Protein AF-A0A2V9ZH95-F1 (afdb_monomer_lite)

pLDDT: mean 72.33, std 20.74, range [28.0, 97.62]

Foldseek 3Di:
DDDDDDDDDDDDPPPPPPPPPPPPPPPPPPPPDPDPPPPPPDWDWDADPVQKIKTWFFFQDFDPDAPQQGFTWTWGDDPPATETETLGRHNPDDGQQAPQSCQSVVDDGGFIKMWMAGWDDDPRYIYGYQRPDNQTHIGGPPDDRDDDPVCVVPDPVNLVVLQVVLLVVVVVLVVVPQWDKDDDPQLQKIWIAGVQKDDFDDDVPAFTWIWHDDPVDDPVPIKIKGKDWQFQVNVVVDDDDPCSVVVPDPQWDWDDQPPWIKIWGLPPPPQAWIKIWTARPVGTTIMIIIGRSGSNRVSRPPVRSVRMDGRPCNPPPPPPPPDDDD

Secondary structure (DSSP, 8-state):
--------------------------S-TT----------PPPEEEE-TTSEEEEEEEEEEE--SPPTTS-EEEEEEETTEEEEEEEE--TTT-----GGGGGGGT--TT-EEEEEEEEEEETTEEEEE-SS-TT-EEEETTSPPPP-HHHHHH-HHHHHHHHHHHHHHHHHHHHTT-EEEEEETTTTEEEEEETTBPPPEEETTEEEEEEE--TTS-GGG-EEEEEEEE-HHHHHHS---HHHH-TTSTTEEEEEETTEEEEEE-TTSSSS-EEEEEE-TTSSEEEEEEES-SHHHHHHHHHHHHH-EE-S--------------

Radius of gyration: 30.15 Å; chains: 1; bounding box: 97×87×88 Å

Structure (mmCIF, N/CA/C/O backbone):
data_AF-A0A2V9ZH95-F1
#
_entry.id   AF-A0A2V9ZH95-F1
#
loop_
_atom_site.group_PDB
_atom_site.id
_atom_site.type_symbol
_atom_site.label_atom_id
_atom_site.label_alt_id
_atom_site.label_comp_id
_atom_site.label_asym_id
_atom_site.label_entity_id
_atom_site.label_seq_id
_atom_site.pdbx_PDB_ins_code
_atom_site.Cartn_x
_atom_site.Cartn_y
_atom_site.Cartn_z
_atom_site.occupancy
_atom_site.B_iso_or_equiv
_atom_site.auth_seq_id
_atom_site.auth_comp_id
_atom_site.auth_asym_id
_atom_site.auth_atom_id
_atom_site.pdbx_PDB_model_num
ATOM 1 N N . MET A 1 1 ? 55.505 67.481 26.804 1.00 39.28 1 MET A N 1
ATOM 2 C CA . MET A 1 1 ? 54.104 67.643 26.358 1.00 39.28 1 MET A CA 1
ATOM 3 C C . MET A 1 1 ? 53.502 66.262 26.157 1.00 39.28 1 MET A C 1
ATOM 5 O O . MET A 1 1 ? 53.834 65.595 25.190 1.00 39.28 1 MET A O 1
ATOM 9 N N . ARG A 1 2 ? 52.707 65.794 27.123 1.00 34.50 2 ARG A N 1
ATOM 10 C CA . ARG A 1 2 ? 51.923 64.554 27.044 1.00 34.50 2 ARG A CA 1
ATOM 11 C C . ARG A 1 2 ? 50.494 64.954 26.687 1.00 34.50 2 ARG A C 1
ATOM 13 O O . ARG A 1 2 ? 49.946 65.818 27.365 1.00 34.50 2 ARG A O 1
ATOM 20 N N . ARG A 1 3 ? 49.901 64.353 25.656 1.00 31.58 3 ARG A N 1
ATOM 21 C CA . ARG A 1 3 ? 48.453 64.415 25.433 1.00 31.58 3 ARG A CA 1
ATOM 22 C C . ARG A 1 3 ? 47.883 63.017 25.605 1.00 31.58 3 ARG A C 1
ATOM 24 O O . ARG A 1 3 ? 48.285 62.082 24.922 1.00 31.58 3 ARG A O 1
ATOM 31 N N . ILE A 1 4 ? 47.016 62.929 26.603 1.00 33.84 4 ILE A N 1
ATOM 32 C CA . ILE A 1 4 ? 46.153 61.808 26.946 1.00 33.84 4 ILE A CA 1
ATOM 33 C C . ILE A 1 4 ? 44.833 61.990 26.180 1.00 33.84 4 ILE A C 1
ATOM 35 O O . ILE A 1 4 ? 44.427 63.113 25.886 1.00 33.84 4 ILE A O 1
ATOM 39 N N . PHE A 1 5 ? 44.241 60.844 25.857 1.00 32.41 5 PHE A N 1
ATOM 40 C CA . PHE A 1 5 ? 42.946 60.556 25.245 1.00 32.41 5 PHE A CA 1
ATOM 41 C C . PHE A 1 5 ? 41.777 61.489 25.595 1.00 32.41 5 PHE A C 1
ATOM 43 O O . PHE A 1 5 ? 41.566 61.806 26.763 1.00 32.41 5 PHE A O 1
ATOM 50 N N . VAL A 1 6 ? 40.914 61.741 24.601 1.00 32.12 6 VAL A N 1
ATOM 51 C CA . VAL A 1 6 ? 39.458 61.792 24.813 1.00 32.12 6 VAL A CA 1
ATOM 52 C C . VAL A 1 6 ? 38.771 60.942 23.739 1.00 32.12 6 VAL A C 1
ATOM 54 O O . VAL A 1 6 ? 39.023 61.093 22.546 1.00 32.12 6 VAL A O 1
ATOM 57 N N . SER A 1 7 ? 37.962 60.014 24.245 1.00 31.34 7 SER A N 1
ATOM 58 C CA . SER A 1 7 ? 37.087 59.051 23.577 1.00 31.34 7 SER A CA 1
ATOM 59 C C . SER A 1 7 ? 35.980 59.732 22.767 1.00 31.34 7 SER A C 1
ATOM 61 O O . SER A 1 7 ? 35.406 60.714 23.236 1.00 31.34 7 SER A O 1
ATOM 63 N N . LEU A 1 8 ? 35.634 59.180 21.600 1.00 31.67 8 LEU A N 1
ATOM 64 C CA . LEU A 1 8 ? 34.331 59.411 20.977 1.00 31.67 8 LEU A CA 1
ATOM 65 C C . LEU A 1 8 ? 33.730 58.065 20.564 1.00 31.67 8 LEU A C 1
ATOM 67 O O . LEU A 1 8 ? 34.144 57.444 19.585 1.00 31.67 8 LEU A O 1
ATOM 71 N N . ASP A 1 9 ? 32.773 57.638 21.379 1.00 34.44 9 ASP A N 1
ATOM 72 C CA . ASP A 1 9 ? 31.852 56.537 21.158 1.00 34.44 9 ASP A CA 1
ATOM 73 C C . ASP A 1 9 ? 31.093 56.700 19.838 1.00 34.44 9 ASP A C 1
ATOM 75 O O . ASP A 1 9 ? 30.362 57.672 19.644 1.00 34.44 9 ASP A O 1
ATOM 79 N N . VAL A 1 10 ? 31.189 55.702 18.959 1.00 32.84 10 VAL A N 1
ATOM 80 C CA . VAL A 1 10 ? 30.132 55.413 17.986 1.00 32.84 10 VAL A CA 1
ATOM 81 C C . VAL A 1 10 ? 29.796 53.934 18.091 1.00 32.84 10 VAL A C 1
ATOM 83 O O . VAL A 1 10 ? 30.515 53.051 17.629 1.00 32.84 10 VAL A O 1
ATOM 86 N N . PHE A 1 11 ? 28.671 53.706 18.759 1.00 31.06 11 PHE A N 1
ATOM 87 C CA . PHE A 1 11 ? 27.929 52.462 18.827 1.00 31.06 11 PHE A CA 1
ATOM 88 C C . PHE A 1 11 ? 27.581 51.961 17.419 1.00 31.06 11 PHE A C 1
ATOM 90 O O . PHE A 1 11 ? 26.778 52.576 16.721 1.00 31.06 11 PHE A O 1
ATOM 97 N N . VAL A 1 12 ? 28.093 50.789 17.042 1.00 32.59 12 VAL A N 1
ATOM 98 C CA . VAL A 1 12 ? 27.413 49.916 16.077 1.00 32.59 12 VAL A CA 1
ATOM 99 C C . VAL A 1 12 ? 27.153 48.595 16.783 1.00 32.59 12 VAL A C 1
ATOM 101 O O . VAL A 1 12 ? 28.003 47.713 16.877 1.00 32.59 12 VAL A O 1
ATOM 104 N N . LEU A 1 13 ? 25.950 48.509 17.341 1.00 29.08 13 LEU A N 1
ATOM 105 C CA . LEU A 1 13 ? 25.386 47.310 17.934 1.00 29.08 13 LEU A CA 1
ATOM 106 C C . LEU A 1 13 ? 25.011 46.366 16.780 1.00 29.08 13 LEU A C 1
ATOM 108 O O . LEU A 1 13 ? 23.908 46.431 16.243 1.00 29.08 13 LEU A O 1
ATOM 112 N N . ILE A 1 14 ? 25.937 45.503 16.358 1.00 35.34 14 ILE A N 1
ATOM 113 C CA . ILE A 1 14 ? 25.573 44.334 15.551 1.00 35.34 14 ILE A CA 1
ATOM 114 C C . ILE A 1 14 ? 24.959 43.339 16.531 1.00 35.34 14 ILE A C 1
ATOM 116 O O . ILE A 1 14 ? 25.660 42.590 17.209 1.00 35.34 14 ILE A O 1
ATOM 120 N N . ALA A 1 15 ? 23.634 43.385 16.655 1.00 31.98 15 ALA A N 1
ATOM 121 C CA . ALA A 1 15 ? 22.884 42.345 17.331 1.00 31.98 15 ALA A CA 1
ATOM 122 C C . ALA A 1 15 ? 23.102 41.036 16.562 1.00 31.98 15 ALA A C 1
ATOM 124 O O . ALA A 1 15 ? 22.509 40.802 15.509 1.00 31.98 15 ALA A O 1
ATOM 125 N N . ALA A 1 16 ? 23.984 40.193 17.095 1.00 32.03 16 ALA A N 1
ATOM 126 C CA . ALA A 1 16 ? 24.072 38.789 16.751 1.00 32.03 16 ALA A CA 1
ATOM 127 C C . ALA A 1 16 ? 22.772 38.113 17.204 1.00 32.03 16 ALA A C 1
ATOM 129 O O . ALA A 1 16 ? 22.684 37.539 18.288 1.00 32.03 16 ALA A O 1
ATOM 130 N N . VAL A 1 17 ? 21.732 38.210 16.378 1.00 34.28 17 VAL A N 1
ATOM 131 C CA . VAL A 1 17 ? 20.616 37.276 16.450 1.00 34.28 17 VAL A CA 1
ATOM 132 C C . VAL A 1 17 ? 21.177 35.960 15.943 1.00 34.28 17 VAL A C 1
ATOM 134 O O . VAL A 1 17 ? 21.340 35.753 14.741 1.00 34.28 17 VAL A O 1
ATOM 137 N N . GLY A 1 18 ? 21.540 35.096 16.890 1.00 28.92 18 GLY A N 1
ATOM 138 C CA . GLY A 1 18 ? 21.774 33.685 16.648 1.00 28.92 18 GLY A CA 1
ATOM 139 C C . GLY A 1 18 ? 20.501 33.075 16.079 1.00 28.92 18 GLY A C 1
ATOM 140 O O . GLY A 1 18 ? 19.667 32.546 16.807 1.00 28.92 18 GLY A O 1
ATOM 141 N N . LEU A 1 19 ? 20.351 33.173 14.761 1.00 32.06 19 LEU A N 1
ATOM 142 C CA . LEU A 1 19 ? 19.509 32.296 13.976 1.00 32.06 19 LEU A CA 1
ATOM 143 C C . LEU A 1 19 ? 20.111 30.905 14.140 1.00 32.06 19 LEU A C 1
ATOM 145 O O . LEU A 1 19 ? 21.038 30.512 13.434 1.00 32.06 19 LEU A O 1
ATOM 149 N N . ALA A 1 20 ? 19.582 30.164 15.111 1.00 33.38 20 ALA A N 1
ATOM 150 C CA . ALA A 1 20 ? 19.602 28.718 15.077 1.00 33.38 20 ALA A CA 1
ATOM 151 C C . ALA A 1 20 ? 18.805 28.301 13.835 1.00 33.38 20 ALA A C 1
ATOM 153 O O . ALA A 1 20 ? 17.625 27.965 13.902 1.00 33.38 20 ALA A O 1
ATOM 154 N N . ILE A 1 21 ? 19.457 28.373 12.674 1.00 33.56 21 ILE A N 1
ATOM 155 C CA . ILE A 1 21 ? 19.059 27.614 11.506 1.00 33.56 21 ILE A CA 1
ATOM 156 C C . ILE A 1 21 ? 19.249 26.174 11.964 1.00 33.56 21 ILE A C 1
ATOM 158 O O . ILE A 1 21 ? 20.358 25.639 11.949 1.00 33.56 21 ILE A O 1
ATOM 162 N N . CYS A 1 22 ? 18.171 25.559 12.449 1.00 28.00 22 CYS A N 1
ATOM 163 C CA . CYS A 1 22 ? 18.047 24.120 12.360 1.00 28.00 22 CYS A CA 1
ATOM 164 C C . CYS A 1 22 ? 18.183 23.825 10.872 1.00 28.00 22 CYS A C 1
ATOM 166 O O . CYS A 1 22 ? 17.229 23.959 10.109 1.00 28.00 22 CYS A O 1
ATOM 168 N N . ALA A 1 23 ? 19.408 23.524 10.448 1.00 30.02 23 ALA A N 1
ATOM 169 C CA . ALA A 1 23 ? 19.663 22.876 9.189 1.00 30.02 23 ALA A CA 1
ATOM 170 C C . ALA A 1 23 ? 18.929 21.541 9.290 1.00 30.02 23 ALA A C 1
ATOM 172 O O . ALA A 1 23 ? 19.448 20.561 9.825 1.00 30.02 23 ALA A O 1
ATOM 173 N N . VAL A 1 24 ? 17.674 21.535 8.843 1.00 33.66 24 VAL A N 1
ATOM 174 C CA . VAL A 1 24 ? 16.996 20.318 8.436 1.00 33.66 24 VAL A CA 1
ATOM 175 C C . VAL A 1 24 ? 17.845 19.822 7.281 1.00 33.66 24 VAL A C 1
ATOM 177 O O . VAL A 1 24 ? 17.734 20.302 6.155 1.00 33.66 24 VAL A O 1
ATOM 180 N N . ARG A 1 25 ? 18.796 18.940 7.599 1.00 31.06 25 ARG A N 1
ATOM 181 C CA . ARG A 1 25 ? 19.478 18.155 6.583 1.00 31.06 25 ARG A CA 1
ATOM 182 C C . ARG A 1 25 ? 18.363 17.504 5.763 1.00 31.06 25 ARG A C 1
ATOM 184 O O . ARG A 1 25 ? 17.501 16.863 6.376 1.00 31.06 25 ARG A O 1
ATOM 191 N N . PRO A 1 26 ? 18.321 17.680 4.432 1.00 34.16 26 PRO A N 1
ATOM 192 C CA . PRO A 1 26 ? 17.461 16.839 3.624 1.00 34.16 26 PRO A CA 1
ATOM 193 C C . PRO A 1 26 ? 17.812 15.388 3.961 1.00 34.16 26 PRO A C 1
ATOM 195 O O . PRO A 1 26 ? 18.968 15.059 4.236 1.00 34.16 26 PRO A O 1
ATOM 198 N N . ALA A 1 27 ? 16.789 14.546 4.049 1.00 35.03 27 ALA A N 1
ATOM 199 C CA . ALA A 1 27 ? 16.927 13.127 4.324 1.00 35.03 27 ALA A CA 1
ATOM 200 C C . ALA A 1 27 ? 17.638 12.433 3.147 1.00 35.03 27 ALA A C 1
ATOM 202 O O . ALA A 1 27 ? 17.004 11.749 2.355 1.00 35.03 27 ALA A O 1
ATOM 203 N N . GLU A 1 28 ? 18.947 12.634 3.008 1.00 37.12 28 GLU A N 1
ATOM 204 C CA . GLU A 1 28 ? 19.763 12.012 1.958 1.00 37.12 28 GLU A CA 1
ATOM 205 C C . GLU A 1 28 ? 20.458 10.721 2.421 1.00 37.12 28 GLU A C 1
ATOM 207 O O . GLU A 1 28 ? 20.976 9.984 1.594 1.00 37.12 28 GLU A O 1
ATOM 212 N N . ASP A 1 29 ? 20.358 10.335 3.698 1.00 31.88 29 ASP A N 1
ATOM 213 C CA . ASP A 1 29 ? 21.101 9.180 4.241 1.00 31.88 29 ASP A CA 1
ATOM 214 C C . ASP A 1 29 ? 20.245 7.950 4.617 1.00 31.88 29 ASP A C 1
ATOM 216 O O . ASP A 1 29 ? 20.639 7.138 5.453 1.00 31.88 29 ASP A O 1
ATOM 220 N N . LEU A 1 30 ? 19.082 7.738 3.984 1.00 34.00 30 LEU A N 1
ATOM 221 C CA . LEU A 1 30 ? 18.369 6.444 4.079 1.00 34.00 30 LEU A CA 1
ATOM 222 C C . LEU A 1 30 ? 18.735 5.444 2.966 1.00 34.00 30 LEU A C 1
ATOM 224 O O . LEU A 1 30 ? 18.257 4.310 2.984 1.00 34.00 30 LEU A O 1
ATOM 228 N N . PHE A 1 31 ? 19.638 5.815 2.053 1.00 39.19 31 PHE A N 1
ATOM 229 C CA . PHE A 1 31 ? 20.111 4.962 0.958 1.00 39.19 31 PHE A CA 1
ATOM 230 C C . PHE A 1 31 ? 21.625 4.719 1.017 1.00 39.19 31 PHE A C 1
ATOM 232 O O . PHE A 1 31 ? 22.342 4.907 0.042 1.00 39.19 31 PHE A O 1
ATOM 239 N N . ALA A 1 32 ? 22.126 4.247 2.158 1.00 36.75 32 ALA A N 1
ATOM 240 C CA . ALA A 1 32 ? 23.495 3.745 2.265 1.00 36.75 32 ALA A CA 1
ATOM 241 C C . ALA A 1 32 ? 23.525 2.358 2.918 1.00 36.75 32 ALA A C 1
ATOM 243 O O . ALA A 1 32 ? 24.078 2.142 3.991 1.00 36.75 32 ALA A O 1
ATOM 244 N N . SER A 1 33 ? 22.927 1.378 2.242 1.00 30.62 33 SER A N 1
ATOM 245 C CA . SER A 1 33 ? 23.337 -0.018 2.390 1.00 30.62 33 SER A CA 1
ATOM 246 C C . SER A 1 33 ? 23.181 -0.713 1.043 1.00 30.62 33 SER A C 1
ATOM 248 O O . SER A 1 33 ? 22.121 -1.233 0.701 1.00 30.62 33 SER A O 1
ATOM 250 N N . ARG A 1 34 ? 24.258 -0.676 0.248 1.00 40.50 34 ARG A N 1
ATOM 251 C CA . ARG A 1 34 ? 24.431 -1.553 -0.913 1.00 40.50 34 ARG A CA 1
ATOM 252 C C . ARG A 1 34 ? 24.650 -2.972 -0.401 1.00 40.50 34 ARG A C 1
ATOM 254 O O . ARG A 1 34 ? 25.784 -3.399 -0.216 1.00 40.50 34 ARG A O 1
ATOM 261 N N . ASN A 1 35 ? 23.563 -3.701 -0.192 1.00 31.84 35 ASN A N 1
ATOM 262 C CA . ASN A 1 35 ? 23.616 -5.144 -0.363 1.00 31.84 35 ASN A CA 1
ATOM 263 C C . ASN A 1 35 ? 23.301 -5.420 -1.835 1.00 31.84 35 ASN A C 1
ATOM 265 O O . ASN A 1 35 ? 22.269 -4.941 -2.308 1.00 31.84 35 ASN A O 1
ATOM 269 N N . PRO A 1 36 ? 24.157 -6.145 -2.577 1.00 35.06 36 PRO A N 1
ATOM 270 C CA . PRO A 1 36 ? 23.861 -6.511 -3.951 1.00 35.06 36 PRO A CA 1
ATOM 271 C C . PRO A 1 36 ? 22.653 -7.448 -3.940 1.00 35.06 36 PRO A C 1
ATOM 273 O O . PRO A 1 36 ? 22.760 -8.641 -3.654 1.00 35.06 36 PRO A O 1
ATOM 276 N N . VAL A 1 37 ? 21.478 -6.890 -4.215 1.00 35.75 37 VAL A N 1
ATOM 277 C CA . VAL A 1 37 ? 20.285 -7.671 -4.500 1.00 35.75 37 VAL A CA 1
ATOM 278 C C . VAL A 1 37 ? 20.532 -8.316 -5.858 1.00 35.75 37 VAL A C 1
ATOM 280 O O . VAL A 1 37 ? 20.357 -7.696 -6.903 1.00 35.75 37 VAL A O 1
ATOM 283 N N . THR A 1 38 ? 20.962 -9.575 -5.847 1.00 37.75 38 THR A N 1
ATOM 284 C CA . THR A 1 38 ? 20.945 -10.455 -7.020 1.00 37.75 38 THR A CA 1
ATOM 285 C C . THR A 1 38 ? 19.487 -10.771 -7.343 1.00 37.75 38 THR A C 1
ATOM 287 O O . THR A 1 38 ? 18.966 -11.842 -7.052 1.00 37.75 38 THR A O 1
ATOM 290 N N . THR A 1 39 ? 18.784 -9.792 -7.908 1.00 41.84 39 THR A N 1
ATOM 291 C CA . THR A 1 39 ? 17.507 -10.029 -8.571 1.00 41.84 39 THR A CA 1
ATOM 292 C C . THR A 1 39 ? 17.824 -10.404 -10.006 1.00 41.84 39 THR A C 1
ATOM 294 O O . THR A 1 39 ? 17.946 -9.555 -10.880 1.00 41.84 39 THR A O 1
ATOM 297 N N . THR A 1 40 ? 17.954 -11.702 -10.274 1.00 50.16 40 THR A N 1
ATOM 298 C CA . THR A 1 40 ? 17.825 -12.250 -11.631 1.00 50.16 40 THR A CA 1
ATOM 299 C C . THR A 1 40 ? 16.359 -12.169 -12.065 1.00 50.16 40 THR A C 1
ATOM 301 O O . THR A 1 40 ? 15.709 -13.171 -12.350 1.00 50.16 40 THR A O 1
ATOM 304 N N . 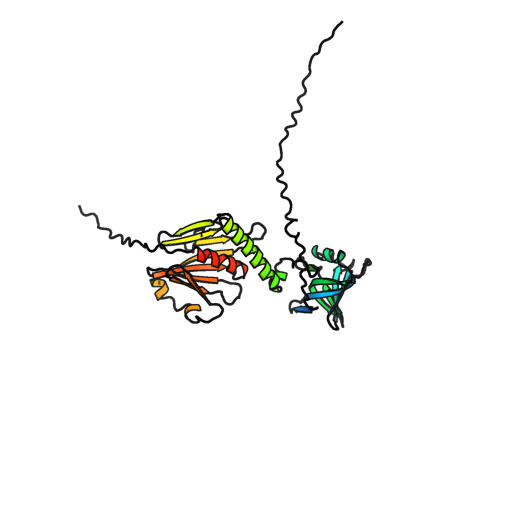THR A 1 41 ? 15.795 -10.958 -12.061 1.00 63.91 41 THR A N 1
ATOM 305 C CA . THR A 1 41 ? 14.485 -10.704 -12.653 1.00 63.91 41 THR A CA 1
ATOM 306 C C . THR A 1 41 ? 14.665 -10.823 -14.162 1.00 63.91 41 THR A C 1
ATOM 308 O O . THR A 1 41 ? 15.483 -10.081 -14.716 1.00 63.91 41 THR A O 1
ATOM 311 N N . PRO A 1 42 ? 13.952 -11.740 -14.840 1.00 80.25 42 PRO A N 1
ATOM 312 C CA . PRO A 1 42 ? 14.094 -11.900 -16.278 1.00 80.25 42 PRO A CA 1
ATOM 313 C C . PRO A 1 42 ? 13.750 -10.595 -17.001 1.00 80.25 42 PRO A C 1
ATOM 315 O O . PRO A 1 42 ? 12.985 -9.760 -16.500 1.00 80.25 42 PRO A O 1
ATOM 318 N N . ALA A 1 43 ? 14.337 -10.418 -18.184 1.00 89.88 43 ALA A N 1
ATOM 319 C CA . ALA A 1 43 ? 13.965 -9.323 -19.063 1.00 89.88 43 ALA A CA 1
ATOM 320 C C . ALA A 1 43 ? 12.466 -9.430 -19.387 1.00 89.88 43 ALA A C 1
ATOM 322 O O . ALA A 1 43 ? 11.955 -10.521 -19.636 1.00 89.88 43 ALA A O 1
ATOM 323 N N . SER A 1 44 ? 11.742 -8.317 -19.323 1.00 92.62 44 SER A N 1
ATOM 324 C CA . SER A 1 44 ? 10.289 -8.320 -19.486 1.00 92.62 44 SER A CA 1
ATOM 325 C C . SER A 1 44 ? 9.791 -6.991 -20.022 1.00 92.62 44 SER A C 1
ATOM 327 O O . SER A 1 44 ? 10.273 -5.939 -19.598 1.00 92.62 44 SER A O 1
ATOM 329 N N . LEU A 1 45 ? 8.766 -7.051 -20.866 1.00 93.25 45 LEU A N 1
ATOM 330 C CA . LEU A 1 45 ? 7.989 -5.909 -21.328 1.00 93.25 45 LEU A CA 1
ATOM 331 C C . LEU A 1 45 ? 6.520 -6.159 -20.976 1.00 93.25 45 LEU A C 1
ATOM 333 O O . LEU A 1 45 ? 5.933 -7.134 -21.436 1.00 93.25 45 LEU A O 1
ATOM 337 N N . ASN A 1 46 ? 5.932 -5.274 -20.178 1.00 89.88 46 ASN A N 1
ATOM 338 C CA . ASN A 1 46 ? 4.512 -5.292 -19.843 1.00 89.88 46 ASN A CA 1
ATOM 339 C C . ASN A 1 46 ? 3.855 -4.050 -20.438 1.00 89.88 46 ASN A C 1
ATOM 341 O O . ASN A 1 46 ? 4.359 -2.945 -20.252 1.00 89.88 46 ASN A O 1
ATOM 345 N N . VAL A 1 47 ? 2.748 -4.232 -21.151 1.00 87.88 47 VAL A N 1
ATOM 346 C CA . VAL A 1 47 ? 1.987 -3.155 -21.797 1.00 87.88 47 VAL A CA 1
ATOM 347 C C . VAL A 1 47 ? 0.568 -3.186 -21.249 1.00 87.88 47 VAL A C 1
ATOM 349 O O . VAL A 1 47 ? -0.004 -4.267 -21.107 1.00 87.88 47 VAL A O 1
ATOM 352 N N . TRP A 1 48 ? 0.016 -2.016 -20.946 1.00 82.81 48 TRP A N 1
ATOM 353 C CA . TRP A 1 48 ? -1.334 -1.864 -20.413 1.00 82.81 48 TRP A CA 1
ATOM 354 C C . TRP A 1 48 ? -2.252 -1.123 -21.388 1.00 82.81 48 TRP A C 1
ATOM 356 O O . TRP A 1 48 ? -1.808 -0.309 -22.200 1.00 82.81 48 TRP A O 1
ATOM 366 N N . ASP A 1 49 ? -3.555 -1.384 -21.270 1.00 79.50 49 ASP A N 1
ATOM 367 C CA . ASP A 1 49 ? -4.596 -0.838 -22.156 1.00 79.50 49 ASP A CA 1
ATOM 368 C C . ASP A 1 49 ? -4.786 0.683 -22.028 1.00 79.50 49 ASP A C 1
ATOM 370 O O . ASP A 1 49 ? -5.440 1.301 -22.865 1.00 79.50 49 ASP A O 1
ATOM 374 N N . ASP A 1 50 ? -4.208 1.308 -20.999 1.00 77.81 50 ASP A N 1
ATOM 375 C CA . ASP A 1 50 ? -4.227 2.761 -20.807 1.00 77.81 50 ASP A CA 1
ATOM 376 C C . ASP A 1 50 ? -3.097 3.498 -21.540 1.00 77.81 50 ASP A C 1
ATOM 378 O O . ASP A 1 50 ? -2.916 4.702 -21.359 1.00 77.81 50 ASP A O 1
ATOM 382 N N . GLY A 1 51 ? -2.349 2.786 -22.387 1.00 85.75 51 GLY A N 1
ATOM 383 C CA . GLY A 1 51 ? -1.272 3.369 -23.178 1.00 85.75 51 GLY A CA 1
ATOM 384 C C . GLY A 1 51 ? 0.018 3.568 -22.389 1.00 85.75 51 GLY A C 1
ATOM 385 O O . GLY A 1 51 ? 0.843 4.391 -22.782 1.00 85.75 51 GLY A O 1
ATOM 386 N N . THR A 1 52 ? 0.224 2.824 -21.301 1.00 89.56 52 THR A N 1
ATOM 387 C CA . THR A 1 52 ? 1.490 2.793 -20.556 1.00 89.56 52 THR A CA 1
ATOM 388 C C . THR A 1 52 ? 2.206 1.451 -20.704 1.00 89.56 52 THR A C 1
ATOM 390 O O . THR A 1 52 ? 1.609 0.429 -21.053 1.00 89.56 52 THR A O 1
ATOM 393 N N . ALA A 1 53 ? 3.517 1.442 -20.466 1.00 91.38 53 ALA A N 1
ATOM 394 C CA . ALA A 1 53 ? 4.314 0.222 -20.455 1.00 91.38 53 ALA A CA 1
ATOM 395 C C . ALA A 1 53 ? 5.460 0.285 -19.446 1.00 91.38 53 ALA A C 1
ATOM 397 O O . ALA A 1 53 ? 5.979 1.351 -19.113 1.00 91.38 53 ALA A O 1
ATOM 398 N N . PHE A 1 54 ? 5.868 -0.898 -18.994 1.00 91.81 54 PHE A N 1
ATOM 399 C CA . PHE A 1 54 ? 7.017 -1.129 -18.137 1.00 91.81 54 PHE A CA 1
ATOM 400 C C . PHE A 1 54 ? 7.986 -2.070 -18.828 1.00 91.81 54 PHE A C 1
ATOM 402 O O . PHE A 1 54 ? 7.586 -3.121 -19.331 1.00 91.81 54 PHE A O 1
ATOM 409 N N . VAL A 1 55 ? 9.267 -1.734 -18.772 1.00 94.38 55 VAL A N 1
ATOM 410 C CA . VAL A 1 55 ? 10.345 -2.606 -19.217 1.00 94.38 55 VAL A CA 1
ATOM 411 C C . VAL A 1 55 ? 11.341 -2.827 -18.090 1.00 94.38 55 VAL A C 1
ATOM 413 O O . VAL A 1 55 ? 11.667 -1.908 -17.341 1.00 94.38 55 VAL A O 1
ATOM 416 N N . ASN A 1 56 ? 11.830 -4.056 -17.992 1.00 92.81 56 ASN A N 1
ATOM 417 C CA . ASN A 1 56 ? 12.998 -4.436 -17.211 1.00 92.81 56 ASN A CA 1
ATOM 418 C C . ASN A 1 56 ? 13.950 -5.172 -18.150 1.00 92.81 56 ASN A C 1
ATOM 420 O O . ASN A 1 56 ? 13.530 -6.133 -18.793 1.00 92.81 56 ASN A O 1
ATOM 424 N N . GLY A 1 57 ? 15.205 -4.748 -18.244 1.00 94.12 57 GLY A N 1
ATOM 425 C CA . GLY A 1 57 ? 16.156 -5.389 -19.145 1.00 94.12 57 GLY A CA 1
ATOM 426 C C . GLY A 1 57 ? 17.522 -4.721 -19.177 1.00 94.12 57 GLY A C 1
ATOM 427 O O . GLY A 1 57 ? 17.724 -3.639 -18.626 1.00 94.12 57 GLY A O 1
ATOM 428 N N . MET A 1 58 ? 18.455 -5.395 -19.842 1.00 95.88 58 MET A N 1
ATOM 429 C CA . MET A 1 58 ? 19.808 -4.902 -20.062 1.00 95.88 58 MET A CA 1
ATOM 430 C C . MET A 1 58 ? 19.837 -3.885 -21.204 1.00 95.88 58 MET A C 1
ATOM 432 O O . MET A 1 58 ? 19.224 -4.093 -22.252 1.00 95.88 58 MET A O 1
ATOM 436 N N . VAL A 1 59 ? 20.588 -2.806 -21.013 1.00 96.69 59 VAL A N 1
ATOM 437 C CA . VAL A 1 59 ? 20.818 -1.788 -22.038 1.00 96.69 59 VAL A CA 1
ATOM 438 C C . VAL A 1 59 ? 21.853 -2.290 -23.041 1.00 96.69 59 VAL A C 1
ATOM 440 O O . VAL A 1 59 ? 23.006 -2.545 -22.694 1.00 96.69 59 VAL A O 1
ATOM 443 N N . GLU A 1 60 ? 21.461 -2.394 -24.308 1.00 96.19 60 GLU A N 1
ATOM 444 C CA . GLU A 1 60 ? 22.349 -2.790 -25.407 1.00 96.19 60 GLU A CA 1
ATOM 445 C C . GLU A 1 60 ? 23.063 -1.600 -26.048 1.00 96.19 60 GLU A C 1
ATOM 447 O O . GLU A 1 60 ? 24.196 -1.722 -26.531 1.00 96.19 60 GLU A O 1
ATOM 452 N N . GLU A 1 61 ? 22.394 -0.448 -26.049 1.00 94.50 61 GLU A N 1
ATOM 453 C CA . GLU A 1 61 ? 22.883 0.792 -26.634 1.00 94.50 61 GLU A CA 1
ATOM 454 C C . GLU A 1 61 ? 22.336 1.990 -25.862 1.00 94.50 61 GLU A C 1
ATOM 456 O O . GLU A 1 61 ? 21.172 2.028 -25.461 1.00 94.50 61 GLU A O 1
ATOM 461 N N . HIS A 1 62 ? 23.196 2.985 -25.685 1.00 92.69 62 HIS A N 1
ATOM 462 C CA . HIS A 1 62 ? 22.835 4.289 -25.160 1.00 92.69 62 HIS A CA 1
ATOM 463 C C . HIS A 1 62 ? 23.077 5.312 -26.260 1.00 92.69 62 HIS A C 1
ATOM 465 O O . HIS A 1 62 ? 24.222 5.563 -26.632 1.00 92.69 62 HIS A O 1
ATOM 471 N N . SER A 1 63 ? 21.997 5.858 -26.815 1.00 87.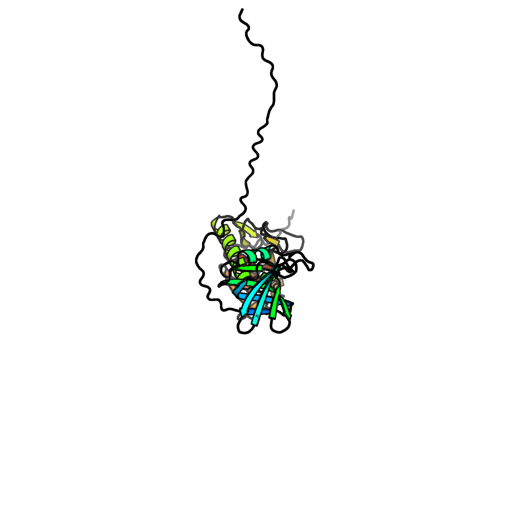44 63 SER A N 1
ATOM 472 C CA . SER A 1 63 ? 22.069 6.792 -27.935 1.00 87.44 63 SER A CA 1
ATOM 473 C C . SER A 1 63 ? 22.520 8.171 -27.444 1.00 87.44 63 SER A C 1
ATOM 475 O O . SER A 1 63 ? 21.688 9.011 -27.103 1.00 87.44 63 SER A O 1
ATOM 477 N N . LEU A 1 64 ? 23.839 8.388 -27.405 1.00 78.81 64 LEU A N 1
ATOM 478 C CA . LEU A 1 64 ? 24.507 9.651 -27.071 1.00 78.81 64 LEU A CA 1
ATOM 479 C C . LEU A 1 64 ? 25.655 9.962 -28.064 1.00 78.81 64 LEU A C 1
ATOM 481 O O . LEU A 1 64 ? 26.338 9.033 -28.497 1.00 78.81 64 LEU A O 1
ATOM 485 N N . PRO A 1 65 ? 25.945 11.246 -28.365 1.00 66.12 65 PRO A N 1
ATOM 486 C CA . PRO A 1 65 ? 25.148 12.422 -28.026 1.00 66.12 65 PRO A CA 1
ATOM 487 C C . PRO A 1 65 ? 23.886 12.489 -28.889 1.00 66.12 65 PRO A C 1
ATOM 489 O O . PRO A 1 65 ? 23.890 12.134 -30.067 1.00 66.12 65 PRO A O 1
ATOM 492 N N . CYS A 1 66 ? 22.805 12.983 -28.306 1.00 68.94 66 CYS A N 1
ATOM 493 C CA . CYS A 1 66 ? 21.583 13.275 -29.041 1.00 68.94 66 CYS A CA 1
ATOM 494 C C . CYS A 1 66 ? 21.817 14.595 -29.769 1.00 68.94 66 CYS A C 1
ATOM 496 O O . CYS A 1 66 ? 22.166 15.599 -29.147 1.00 68.94 66 CYS A O 1
ATOM 498 N N . SER A 1 67 ? 21.732 14.594 -31.096 1.00 57.09 67 SER A N 1
ATOM 499 C CA . SER A 1 67 ? 21.765 15.847 -31.845 1.00 57.09 67 SER A CA 1
ATOM 500 C C . SER A 1 67 ? 20.463 16.610 -31.600 1.00 57.09 67 SER A C 1
ATOM 502 O O . SER A 1 67 ? 19.446 15.995 -31.294 1.00 57.09 67 SER A O 1
ATOM 504 N N . ALA A 1 68 ? 20.479 17.937 -31.764 1.00 55.69 68 ALA A N 1
ATOM 505 C CA . ALA A 1 68 ? 19.336 18.832 -31.524 1.00 55.69 68 ALA A CA 1
ATOM 506 C C . ALA A 1 68 ? 17.982 18.311 -32.067 1.00 55.69 68 ALA A C 1
ATOM 508 O O . ALA A 1 68 ? 16.937 18.558 -31.482 1.00 55.69 68 ALA A O 1
ATOM 509 N N . ASN A 1 69 ? 17.991 17.509 -33.137 1.00 62.25 69 ASN A N 1
ATOM 510 C CA . ASN A 1 69 ? 16.789 17.002 -33.804 1.00 62.25 69 ASN A CA 1
ATOM 511 C C . ASN A 1 69 ? 16.480 15.509 -33.564 1.00 62.25 69 ASN A C 1
ATOM 513 O O . ASN A 1 69 ? 15.619 14.960 -34.252 1.00 62.25 69 ASN A O 1
ATOM 517 N N . ILE A 1 70 ? 17.194 14.818 -32.668 1.00 72.75 70 ILE A N 1
ATOM 518 C CA . ILE A 1 70 ? 17.034 13.372 -32.440 1.00 72.75 70 ILE A CA 1
ATOM 519 C C . ILE A 1 70 ? 16.823 13.095 -30.950 1.00 72.75 70 ILE A C 1
ATOM 521 O O . ILE A 1 70 ? 17.567 13.587 -30.109 1.00 72.75 70 ILE A O 1
ATOM 525 N N . ALA A 1 71 ? 15.830 12.260 -30.642 1.00 82.69 71 ALA A N 1
ATOM 526 C CA . ALA A 1 71 ? 15.523 11.830 -29.283 1.00 82.69 71 ALA A CA 1
ATOM 527 C C . ALA A 1 71 ? 16.692 11.074 -28.623 1.00 82.69 71 ALA A C 1
ATOM 529 O O . ALA A 1 71 ? 17.342 10.239 -29.261 1.00 82.69 71 ALA A O 1
ATOM 530 N N . CYS A 1 72 ? 16.900 11.295 -27.325 1.00 88.12 72 CYS A N 1
ATOM 531 C CA . CYS A 1 72 ? 17.774 10.461 -26.512 1.00 88.12 72 CYS A CA 1
ATOM 532 C C . CYS A 1 72 ? 17.041 9.214 -26.034 1.00 88.12 72 CYS A C 1
ATOM 534 O O . CYS A 1 72 ? 15.959 9.300 -25.444 1.00 88.12 72 CYS A O 1
ATOM 536 N N . TYR A 1 73 ? 17.654 8.047 -26.232 1.00 92.56 73 TYR A N 1
ATOM 537 C CA . TYR A 1 73 ? 17.066 6.796 -25.780 1.00 92.56 73 TYR A CA 1
ATOM 538 C C . TYR A 1 73 ? 18.090 5.749 -25.352 1.00 92.56 73 TYR A C 1
ATOM 540 O O . TYR A 1 73 ? 19.251 5.746 -25.769 1.00 92.56 73 TYR A O 1
ATOM 548 N N . LEU A 1 74 ? 17.608 4.828 -24.525 1.00 95.31 74 LEU A N 1
ATOM 549 C CA . LEU A 1 74 ? 18.260 3.567 -24.203 1.00 95.31 74 LEU A CA 1
ATOM 550 C C . LEU A 1 74 ? 17.594 2.473 -25.037 1.00 95.31 74 LEU A C 1
ATOM 552 O O . LEU A 1 74 ? 16.366 2.349 -25.032 1.00 95.31 74 LEU A O 1
ATOM 556 N N . LYS A 1 75 ? 18.387 1.694 -25.771 1.00 96.19 75 LYS A N 1
ATOM 557 C CA . LYS A 1 75 ? 17.907 0.526 -26.510 1.00 96.19 75 LYS A CA 1
ATOM 558 C C . LYS A 1 75 ? 18.052 -0.717 -25.650 1.00 96.19 75 LYS A C 1
ATOM 560 O O . LYS A 1 75 ? 19.131 -1.003 -25.129 1.00 96.19 75 LYS A O 1
ATOM 565 N N . LEU A 1 76 ? 16.963 -1.461 -25.545 1.00 96.75 76 LEU A N 1
ATOM 566 C CA . LEU A 1 76 ? 16.897 -2.770 -24.920 1.00 96.75 76 LEU A CA 1
ATOM 567 C C . LEU A 1 76 ? 16.346 -3.763 -25.943 1.00 96.75 76 LEU A C 1
ATOM 569 O O . LEU A 1 76 ? 15.522 -3.406 -26.789 1.00 96.75 76 LEU A O 1
ATOM 573 N N . GLN A 1 77 ? 16.750 -5.018 -25.811 1.00 94.94 77 GLN A N 1
ATOM 574 C CA . GLN A 1 77 ? 16.184 -6.127 -26.563 1.00 94.94 77 GLN A CA 1
ATOM 575 C C . GLN A 1 77 ? 15.431 -7.037 -25.594 1.00 94.94 77 GLN A C 1
ATOM 577 O O . GLN A 1 77 ? 16.016 -7.588 -24.662 1.00 94.94 77 GLN A O 1
ATOM 582 N N . ILE A 1 78 ? 14.120 -7.170 -25.799 1.00 94.19 78 ILE A N 1
ATOM 583 C CA . ILE A 1 78 ? 13.264 -8.069 -25.019 1.00 94.19 78 ILE A CA 1
ATOM 584 C C . ILE A 1 78 ? 12.748 -9.138 -25.974 1.00 94.19 78 ILE A C 1
ATOM 586 O O . ILE A 1 78 ? 11.932 -8.849 -26.852 1.00 94.19 78 ILE A O 1
ATOM 590 N N . ASP A 1 79 ? 13.266 -10.357 -25.841 1.00 89.88 79 ASP A N 1
ATOM 591 C CA . ASP A 1 79 ? 13.081 -11.435 -26.813 1.00 89.88 79 ASP A CA 1
ATOM 592 C C . ASP A 1 79 ? 13.429 -10.958 -28.237 1.00 89.88 79 ASP A C 1
ATOM 594 O O . ASP A 1 79 ? 14.566 -10.583 -28.521 1.00 89.88 79 ASP A O 1
ATOM 598 N N . THR A 1 80 ? 12.452 -10.908 -29.143 1.00 89.50 80 THR A N 1
ATOM 599 C CA . THR A 1 80 ? 12.613 -10.414 -30.520 1.00 89.50 80 THR A CA 1
ATOM 600 C C . THR A 1 80 ? 12.189 -8.952 -30.698 1.00 89.50 80 THR A C 1
ATOM 602 O O . THR A 1 80 ? 12.164 -8.459 -31.823 1.00 89.50 80 THR A O 1
ATOM 605 N N . THR A 1 81 ? 11.833 -8.250 -29.621 1.00 93.62 81 THR A N 1
ATOM 606 C CA . THR A 1 81 ? 11.310 -6.878 -29.665 1.00 93.62 81 THR A CA 1
ATOM 607 C C . THR A 1 81 ? 12.388 -5.862 -29.306 1.00 93.62 81 THR A C 1
ATOM 609 O O . THR A 1 81 ? 12.921 -5.879 -28.196 1.00 93.62 81 THR A O 1
ATOM 612 N N . GLU A 1 82 ? 12.650 -4.926 -30.221 1.00 96.50 82 GLU A N 1
ATOM 613 C CA . GLU A 1 82 ? 13.439 -3.732 -29.914 1.00 96.50 82 GLU A CA 1
ATOM 614 C C . GLU A 1 82 ? 12.584 -2.763 -29.086 1.00 96.50 82 GLU A C 1
ATOM 616 O O . GLU A 1 82 ? 11.507 -2.336 -29.518 1.00 96.50 82 GLU A O 1
ATOM 621 N N . VAL A 1 83 ? 13.081 -2.401 -27.905 1.00 97.62 83 VAL A N 1
ATOM 622 C CA . VAL A 1 83 ? 12.460 -1.427 -27.007 1.00 97.62 83 VAL A CA 1
ATOM 623 C C . VAL A 1 83 ? 13.370 -0.210 -26.890 1.00 97.62 83 VAL A C 1
ATOM 625 O O . VAL A 1 83 ? 14.529 -0.323 -26.498 1.00 97.62 83 VAL A O 1
ATOM 628 N N . ARG A 1 84 ? 12.837 0.973 -27.198 1.00 96.06 84 ARG A N 1
ATOM 629 C CA . ARG A 1 84 ? 13.507 2.262 -27.004 1.00 96.06 84 ARG A CA 1
ATOM 630 C C . ARG A 1 84 ? 12.878 2.995 -25.833 1.00 96.06 84 ARG A C 1
ATOM 632 O O . ARG A 1 84 ? 11.721 3.406 -25.909 1.00 96.06 84 ARG A O 1
ATOM 639 N N . VAL A 1 85 ? 13.641 3.169 -24.763 1.00 95.38 85 VAL A N 1
ATOM 640 C CA . VAL A 1 85 ? 13.245 3.994 -23.619 1.00 95.38 85 VAL A CA 1
ATOM 641 C C . VAL A 1 85 ? 13.717 5.416 -23.887 1.00 95.38 85 VAL A C 1
ATOM 643 O O . VAL A 1 85 ? 14.914 5.683 -23.821 1.00 95.38 85 VAL A O 1
ATOM 646 N N . VAL A 1 86 ? 12.789 6.299 -24.244 1.00 92.56 86 VAL A N 1
ATOM 647 C CA . VAL A 1 86 ? 13.060 7.693 -24.616 1.00 92.56 86 VAL A CA 1
ATOM 648 C C . VAL A 1 86 ? 13.000 8.569 -23.372 1.00 92.56 86 VAL A C 1
ATOM 650 O O . VAL A 1 86 ? 11.980 8.592 -22.681 1.00 92.56 86 VAL A O 1
ATOM 653 N N . TYR A 1 87 ? 14.089 9.289 -23.112 1.00 89.81 87 TYR A N 1
ATOM 654 C CA . TYR A 1 87 ? 14.245 10.170 -21.950 1.00 89.81 87 TYR A CA 1
ATOM 655 C C . TYR A 1 87 ? 14.505 11.635 -22.320 1.00 89.81 87 TYR A C 1
ATOM 657 O O . TYR A 1 87 ? 14.533 12.492 -21.443 1.00 89.81 87 TYR A O 1
ATOM 665 N N . ASP A 1 88 ? 14.669 11.918 -23.610 1.00 86.88 88 ASP A N 1
ATOM 666 C CA . ASP A 1 88 ? 14.664 13.259 -24.190 1.00 86.88 88 ASP A CA 1
ATOM 667 C C . ASP A 1 88 ? 14.041 13.149 -25.588 1.00 86.88 88 ASP A C 1
ATOM 669 O O . ASP A 1 88 ? 14.437 12.280 -26.367 1.00 86.88 88 ASP A O 1
ATOM 673 N N . GLU A 1 89 ? 13.052 13.980 -25.907 1.00 80.75 89 GLU A N 1
ATOM 674 C CA . GLU A 1 89 ? 12.346 13.946 -27.196 1.00 80.75 89 GLU A CA 1
ATOM 675 C C . GLU A 1 89 ? 13.030 14.815 -28.277 1.00 80.75 89 GLU A C 1
ATOM 677 O O . GLU A 1 89 ? 12.628 14.769 -29.442 1.00 80.75 89 GLU A O 1
ATOM 682 N N . GLY A 1 90 ? 14.100 15.545 -27.929 1.00 74.25 90 GLY A N 1
ATOM 683 C CA . GLY A 1 90 ? 14.804 16.483 -28.809 1.00 74.25 90 GLY A CA 1
ATOM 684 C C . GLY A 1 90 ? 14.093 17.838 -28.956 1.00 74.25 90 GLY A C 1
ATOM 685 O O . GLY A 1 90 ? 13.075 18.105 -28.317 1.00 74.25 90 GLY A O 1
ATOM 686 N N . GLU A 1 91 ? 14.598 18.721 -29.830 1.00 63.47 91 GLU A N 1
ATOM 687 C CA . GLU A 1 91 ? 14.072 20.092 -30.017 1.00 63.47 91 GLU A CA 1
ATOM 688 C C . GLU A 1 91 ? 12.687 20.155 -30.684 1.00 63.47 91 GLU A C 1
ATOM 690 O O . GLU A 1 91 ? 12.092 21.230 -30.799 1.00 63.47 91 GLU A O 1
ATOM 695 N N . VAL A 1 92 ? 12.112 19.015 -31.077 1.00 56.31 92 VAL A N 1
ATOM 696 C CA . VAL A 1 92 ? 10.787 18.942 -31.708 1.00 56.31 92 VAL A CA 1
ATOM 697 C C . VAL A 1 92 ? 9.661 18.987 -30.661 1.00 56.31 92 VAL A C 1
ATOM 699 O O . VAL A 1 92 ? 8.736 18.182 -30.666 1.00 56.31 92 VAL A O 1
ATOM 702 N N . GLY A 1 93 ? 9.701 19.991 -29.780 1.00 53.06 93 GLY A N 1
ATOM 703 C CA . GLY A 1 93 ? 8.474 20.629 -29.301 1.00 53.06 93 GLY A CA 1
ATOM 704 C C . GLY A 1 93 ? 7.933 20.280 -27.915 1.00 53.06 93 GLY A C 1
ATOM 705 O O . GLY A 1 93 ? 6.786 20.645 -27.645 1.00 53.06 93 GLY A O 1
ATOM 706 N N . ARG A 1 94 ? 8.697 19.667 -27.005 1.00 60.44 94 ARG A N 1
ATOM 707 C CA . ARG A 1 94 ? 8.378 19.716 -25.564 1.00 60.44 94 ARG A CA 1
ATOM 708 C C . ARG A 1 94 ? 9.605 19.386 -24.721 1.00 60.44 94 ARG A C 1
ATOM 710 O O . ARG A 1 94 ? 10.171 18.309 -24.851 1.00 60.44 94 ARG A O 1
ATOM 717 N N . ALA A 1 95 ? 9.991 20.303 -23.831 1.00 66.56 95 ALA A N 1
ATOM 718 C CA . ALA A 1 95 ? 10.946 19.974 -22.779 1.00 66.56 95 ALA A CA 1
ATOM 719 C C . ALA A 1 95 ? 10.410 18.767 -21.997 1.00 66.56 95 ALA A C 1
ATOM 721 O O . ALA A 1 95 ? 9.222 18.733 -21.662 1.00 66.56 95 ALA A O 1
ATOM 722 N N . CYS A 1 96 ? 11.272 17.783 -21.742 1.00 77.62 96 CYS A N 1
ATOM 723 C CA . CYS A 1 96 ? 10.912 16.610 -20.960 1.00 77.62 96 CYS A CA 1
ATOM 724 C C . CYS A 1 96 ? 10.423 17.079 -19.580 1.00 77.62 96 CYS A C 1
ATOM 726 O O . CYS A 1 96 ? 11.209 17.581 -18.779 1.00 77.62 96 CYS A O 1
ATOM 728 N N . ALA A 1 97 ? 9.115 16.976 -19.320 1.00 72.25 97 ALA A N 1
ATOM 729 C CA . ALA A 1 97 ? 8.517 17.484 -18.083 1.00 72.25 97 ALA A CA 1
ATOM 730 C C . ALA A 1 97 ? 8.984 16.676 -16.864 1.00 72.25 97 ALA A C 1
ATOM 732 O O . ALA A 1 97 ? 8.982 17.160 -15.736 1.00 72.25 97 ALA A O 1
ATOM 733 N N . ASN A 1 98 ? 9.411 15.438 -17.102 1.00 81.75 98 ASN A N 1
ATOM 734 C CA . ASN A 1 98 ? 9.842 14.530 -16.066 1.00 81.75 98 ASN A CA 1
ATOM 735 C C . ASN A 1 98 ? 11.320 14.711 -15.692 1.00 81.75 98 ASN A C 1
ATOM 737 O O . ASN A 1 98 ? 12.217 14.220 -16.379 1.00 81.75 98 ASN A O 1
ATOM 741 N N . SER A 1 99 ? 11.573 15.311 -14.530 1.00 79.31 99 SER A N 1
ATOM 742 C CA . SER A 1 99 ? 12.925 15.433 -13.964 1.00 79.31 99 SER A CA 1
ATOM 743 C C . SER A 1 99 ? 13.617 14.085 -13.705 1.00 79.31 99 SER A C 1
ATOM 745 O O . SER A 1 99 ? 14.847 14.016 -13.735 1.00 79.31 99 SER A O 1
ATOM 747 N N . GLN A 1 100 ? 12.855 12.999 -13.510 1.00 80.38 100 GLN A N 1
ATOM 748 C CA . GLN A 1 100 ? 13.384 11.645 -13.305 1.00 80.38 100 GLN A CA 1
ATOM 749 C C . GLN A 1 100 ? 14.025 11.066 -14.573 1.00 80.38 100 GLN A C 1
ATOM 751 O O . GLN A 1 100 ? 14.851 10.159 -14.479 1.00 80.38 100 GLN A O 1
ATOM 756 N N . ALA A 1 101 ? 13.681 11.584 -15.756 1.00 84.06 101 ALA A N 1
ATOM 757 C CA . ALA A 1 101 ? 14.243 11.128 -17.025 1.00 84.06 101 ALA A CA 1
ATOM 758 C C . ALA A 1 101 ? 15.758 11.394 -17.120 1.00 84.06 101 ALA A C 1
ATOM 760 O O . ALA A 1 101 ? 16.485 10.614 -17.734 1.00 84.06 101 ALA A O 1
ATOM 761 N N . ASN A 1 102 ? 16.260 12.420 -16.420 1.00 81.31 102 ASN A N 1
ATOM 762 C CA . ASN A 1 102 ? 17.691 12.737 -16.356 1.00 81.31 102 ASN A CA 1
ATOM 763 C C . ASN A 1 102 ? 18.537 11.604 -15.761 1.00 81.31 102 ASN A C 1
ATOM 765 O O . ASN A 1 102 ? 19.729 11.519 -16.049 1.00 81.31 102 ASN A O 1
ATOM 769 N N . HIS A 1 103 ? 17.936 10.697 -14.981 1.00 85.06 103 HIS A N 1
ATOM 770 C CA . HIS A 1 103 ? 18.637 9.529 -14.441 1.00 85.06 103 HIS A CA 1
ATOM 771 C C . HIS A 1 103 ? 19.211 8.637 -15.552 1.00 85.06 103 HIS A C 1
ATOM 773 O O . HIS A 1 103 ? 20.249 8.006 -15.369 1.00 85.06 103 HIS A O 1
ATOM 779 N N . ALA A 1 104 ? 18.606 8.650 -16.745 1.00 86.88 104 ALA A N 1
ATOM 780 C CA . ALA A 1 104 ? 19.102 7.920 -17.908 1.00 86.88 104 ALA A CA 1
ATOM 781 C C . ALA A 1 104 ? 20.479 8.396 -18.403 1.00 86.88 104 ALA A C 1
ATOM 783 O O . ALA A 1 104 ? 21.167 7.640 -19.081 1.00 86.88 104 ALA A O 1
ATOM 784 N N . GLN A 1 105 ? 20.921 9.610 -18.049 1.00 84.88 105 GLN A N 1
ATOM 785 C CA . GLN A 1 105 ? 22.265 10.098 -18.387 1.00 84.88 105 GLN A CA 1
ATOM 786 C C . GLN A 1 105 ? 23.375 9.351 -17.629 1.00 84.88 105 GLN A C 1
ATOM 788 O O . GLN A 1 105 ? 24.527 9.365 -18.058 1.00 84.88 105 GLN A O 1
ATOM 793 N N . LEU A 1 106 ? 23.037 8.710 -16.506 1.00 88.62 106 LEU A N 1
ATOM 794 C CA . LEU A 1 106 ? 23.976 7.953 -15.673 1.00 88.62 106 LEU A CA 1
ATOM 795 C C . LEU A 1 106 ? 24.091 6.483 -16.094 1.00 88.62 106 LEU A C 1
ATOM 797 O O . LEU A 1 106 ? 25.057 5.813 -15.725 1.00 88.62 106 LEU A O 1
ATOM 801 N N . VAL A 1 107 ? 23.116 6.001 -16.865 1.00 91.25 107 VAL A N 1
ATOM 802 C CA . VAL A 1 107 ? 23.036 4.623 -17.348 1.00 91.25 107 VAL A CA 1
ATOM 803 C C . VAL A 1 107 ? 24.082 4.387 -18.434 1.00 91.25 107 VAL A C 1
ATOM 805 O O . VAL A 1 107 ? 24.390 5.278 -19.217 1.00 91.25 107 VAL A O 1
ATOM 808 N N . LYS A 1 108 ? 24.636 3.177 -18.495 1.00 92.88 108 LYS A N 1
ATOM 809 C CA . LYS A 1 108 ? 25.601 2.744 -19.506 1.00 92.88 108 LYS A CA 1
ATOM 810 C C . LYS A 1 108 ? 25.136 1.464 -20.185 1.00 92.88 108 LYS A C 1
ATOM 812 O O . LYS A 1 108 ? 24.325 0.697 -19.668 1.00 92.88 108 LYS A O 1
ATOM 817 N N . LYS A 1 109 ? 25.711 1.191 -21.358 1.00 94.25 109 LYS A N 1
ATOM 818 C CA . LYS A 1 109 ? 25.593 -0.121 -22.002 1.00 94.25 109 LYS A CA 1
ATOM 819 C C . LYS A 1 109 ? 26.027 -1.227 -21.032 1.00 94.25 109 LYS A C 1
ATOM 821 O O . LYS A 1 109 ? 27.102 -1.140 -20.443 1.00 94.25 109 LYS A O 1
ATOM 826 N N . GLY A 1 110 ? 25.218 -2.277 -20.938 1.00 92.56 110 GLY A N 1
ATOM 827 C CA . GLY A 1 110 ? 25.410 -3.404 -20.027 1.00 92.56 110 GLY A CA 1
ATOM 828 C C . GLY A 1 110 ? 24.707 -3.243 -18.680 1.00 92.56 110 GLY A C 1
ATOM 829 O O . GLY A 1 110 ? 24.535 -4.239 -17.981 1.00 92.56 110 GLY A O 1
ATOM 830 N N . ASP A 1 111 ? 24.244 -2.040 -18.331 1.00 94.06 111 ASP A N 1
ATOM 831 C CA . ASP A 1 111 ? 23.465 -1.859 -17.113 1.00 94.06 111 ASP A CA 1
ATOM 832 C C . ASP A 1 111 ? 22.082 -2.485 -17.263 1.00 94.06 111 ASP A C 1
ATOM 834 O O . ASP A 1 111 ? 21.449 -2.425 -18.321 1.00 94.06 111 ASP A O 1
ATOM 838 N N . TRP A 1 112 ? 21.594 -3.066 -16.171 1.00 93.81 112 TRP A N 1
ATOM 839 C CA . TRP A 1 112 ? 20.210 -3.497 -16.075 1.00 93.81 112 TRP A CA 1
ATOM 840 C C . TRP A 1 112 ? 19.362 -2.345 -15.559 1.00 93.81 112 TRP A C 1
ATOM 842 O O . TRP A 1 112 ? 19.650 -1.780 -14.500 1.00 93.81 112 TRP A O 1
ATOM 852 N N . ILE A 1 113 ? 18.304 -2.013 -16.290 1.00 94.44 113 ILE A N 1
ATOM 853 C CA . ILE A 1 113 ? 17.395 -0.935 -15.920 1.00 94.44 113 ILE A CA 1
ATOM 854 C C . ILE A 1 113 ? 15.970 -1.434 -15.777 1.00 94.44 113 ILE A C 1
ATOM 856 O O . ILE A 1 113 ? 15.576 -2.469 -16.320 1.00 94.44 113 ILE A O 1
ATOM 860 N N . LYS A 1 114 ? 15.179 -0.601 -15.115 1.00 92.06 114 LYS A N 1
ATOM 861 C CA . LYS A 1 114 ? 13.729 -0.623 -15.168 1.00 92.06 114 LYS A CA 1
ATOM 862 C C . LYS A 1 114 ? 13.207 0.751 -15.567 1.00 92.06 114 LYS A C 1
ATOM 864 O O . LYS A 1 114 ? 13.695 1.774 -15.084 1.00 92.06 114 LYS A O 1
ATOM 869 N N . ALA A 1 115 ? 12.203 0.773 -16.429 1.00 93.50 115 ALA A N 1
ATOM 870 C CA . ALA A 1 115 ? 11.577 2.007 -16.872 1.00 93.50 115 ALA A CA 1
ATOM 871 C C . ALA A 1 115 ? 10.069 1.840 -17.020 1.00 93.50 115 ALA A C 1
ATOM 873 O O . ALA A 1 115 ? 9.589 0.783 -17.427 1.00 93.50 115 ALA A O 1
ATOM 874 N N . PHE A 1 116 ? 9.333 2.895 -16.692 1.00 91.75 116 PHE A N 1
ATOM 875 C CA . PHE A 1 116 ? 7.885 2.977 -16.835 1.00 91.75 116 PHE A CA 1
ATOM 876 C C . PHE A 1 116 ? 7.526 4.293 -17.513 1.00 91.75 116 PHE A C 1
ATOM 878 O O . PHE A 1 116 ? 8.030 5.342 -17.108 1.00 91.75 116 PHE A O 1
ATOM 885 N N . GLY A 1 117 ? 6.668 4.240 -18.529 1.00 91.75 117 GLY A N 1
ATOM 886 C CA . GLY A 1 117 ? 6.301 5.424 -19.294 1.00 91.75 117 GLY A CA 1
ATOM 887 C C . GLY A 1 117 ? 5.183 5.202 -20.303 1.00 91.75 117 GLY A C 1
ATOM 888 O O . GLY A 1 117 ? 4.565 4.137 -20.361 1.00 91.75 117 GLY A O 1
ATOM 889 N N . ALA A 1 118 ? 4.941 6.228 -21.116 1.00 90.94 118 ALA A N 1
ATOM 890 C CA . ALA A 1 118 ? 3.958 6.203 -22.188 1.00 90.94 118 ALA A CA 1
ATOM 891 C C . ALA A 1 118 ? 4.387 5.230 -23.292 1.00 90.94 118 ALA A C 1
ATOM 893 O O . ALA A 1 118 ? 5.493 5.323 -23.827 1.00 90.94 118 ALA A O 1
ATOM 894 N N . TYR A 1 119 ? 3.494 4.312 -23.640 1.00 93.50 119 TYR A N 1
ATOM 895 C CA . TYR A 1 119 ? 3.708 3.283 -24.642 1.00 93.50 119 TYR A CA 1
ATOM 896 C C . TYR A 1 119 ? 3.305 3.765 -26.031 1.00 93.50 119 TYR A C 1
ATOM 898 O O . TYR A 1 119 ? 2.219 4.301 -26.249 1.00 93.50 119 TYR A O 1
ATOM 906 N N . SER A 1 120 ? 4.151 3.475 -27.011 1.00 93.56 120 SER A N 1
ATOM 907 C CA . SER A 1 120 ? 3.753 3.476 -28.412 1.00 93.56 120 SER A CA 1
ATOM 908 C C . SER A 1 120 ? 4.496 2.389 -29.179 1.00 93.56 120 SER A C 1
ATOM 910 O O . SER A 1 120 ? 5.583 1.956 -28.796 1.00 93.56 120 SER A O 1
ATOM 912 N N . LYS A 1 121 ? 3.909 1.931 -30.284 1.00 93.94 121 LYS A N 1
ATOM 913 C CA . LYS A 1 121 ? 4.538 0.968 -31.187 1.00 93.94 121 LYS A CA 1
ATOM 914 C C . LYS A 1 121 ? 4.392 1.450 -32.617 1.00 93.94 121 LYS A C 1
ATOM 916 O O . LYS A 1 121 ? 3.286 1.745 -33.067 1.00 93.94 121 LYS A O 1
ATOM 921 N N . ARG A 1 122 ? 5.508 1.518 -33.338 1.00 89.69 122 ARG A N 1
ATOM 922 C CA . ARG A 1 122 ? 5.533 1.816 -34.774 1.00 89.69 122 ARG A CA 1
ATOM 923 C C . ARG A 1 122 ? 6.375 0.756 -35.468 1.00 89.69 122 ARG A C 1
ATOM 925 O O . ARG A 1 122 ? 7.572 0.635 -35.221 1.00 89.69 122 ARG A O 1
ATOM 932 N N . GLY A 1 123 ? 5.731 -0.040 -36.319 1.00 87.94 123 GLY A N 1
ATOM 933 C CA . GLY A 1 123 ? 6.366 -1.213 -36.916 1.00 87.94 123 GLY A CA 1
ATOM 934 C C . GLY A 1 123 ? 6.821 -2.222 -35.853 1.00 87.94 123 GLY A C 1
ATOM 935 O O . GLY A 1 123 ? 6.066 -2.555 -34.937 1.00 87.94 123 GLY A O 1
ATOM 936 N N . GLY A 1 124 ? 8.057 -2.709 -35.984 1.00 88.38 124 GLY A N 1
ATOM 937 C CA . GLY A 1 124 ? 8.675 -3.669 -35.060 1.00 88.38 124 GLY A CA 1
ATOM 938 C C . GLY A 1 124 ? 9.289 -3.058 -33.795 1.00 88.38 124 GLY A C 1
ATOM 939 O O . GLY A 1 124 ? 9.799 -3.807 -32.968 1.00 88.38 124 GLY A O 1
ATOM 940 N N . VAL A 1 125 ? 9.244 -1.731 -33.634 1.00 93.44 125 VAL A N 1
ATOM 941 C CA . VAL A 1 125 ? 9.889 -1.024 -32.518 1.00 93.44 125 VAL A CA 1
ATOM 942 C C . VAL A 1 125 ? 8.843 -0.565 -31.510 1.00 93.44 125 VAL A C 1
ATOM 944 O O . VAL A 1 125 ? 7.848 0.077 -31.866 1.00 93.44 125 VAL A O 1
ATOM 947 N N . VAL A 1 126 ? 9.086 -0.891 -30.243 1.00 96.62 126 VAL A N 1
ATOM 948 C CA . VAL A 1 126 ? 8.339 -0.370 -29.098 1.00 96.62 126 VAL A CA 1
ATOM 949 C C . VAL A 1 126 ? 9.075 0.838 -28.538 1.00 96.62 126 VAL A C 1
ATOM 951 O O . VAL A 1 126 ? 10.289 0.815 -28.360 1.00 96.62 126 VAL A O 1
ATOM 954 N N . THR A 1 127 ? 8.333 1.891 -28.224 1.00 95.06 127 THR A N 1
ATOM 955 C CA . THR A 1 127 ? 8.848 3.085 -27.563 1.00 95.06 127 THR A CA 1
ATOM 956 C C . THR A 1 127 ? 8.145 3.278 -26.229 1.00 95.06 127 THR A C 1
ATOM 958 O O . THR A 1 127 ? 6.918 3.210 -26.151 1.00 95.06 127 THR A O 1
ATOM 961 N N . ILE A 1 128 ? 8.939 3.538 -25.194 1.00 95.19 128 ILE A N 1
ATOM 962 C CA . ILE A 1 128 ? 8.483 3.926 -23.861 1.00 95.19 128 ILE A CA 1
ATOM 963 C C . ILE A 1 128 ? 9.029 5.331 -23.601 1.00 95.19 128 ILE A C 1
ATOM 965 O O . ILE A 1 128 ? 10.220 5.476 -23.340 1.00 95.19 128 ILE A O 1
ATOM 969 N N . SER A 1 129 ? 8.189 6.363 -23.723 1.00 92.69 129 SER A N 1
ATOM 970 C CA . SER A 1 129 ? 8.581 7.746 -23.399 1.00 92.69 129 SER A CA 1
ATOM 971 C C . SER A 1 129 ? 8.363 8.008 -21.917 1.00 92.69 129 SER A C 1
ATOM 973 O O . SER A 1 129 ? 7.253 7.847 -21.403 1.00 92.69 129 SER A O 1
ATOM 975 N N . THR A 1 130 ? 9.409 8.447 -21.224 1.00 91.94 130 THR A N 1
ATOM 976 C CA . THR A 1 130 ? 9.316 8.833 -19.812 1.00 91.94 130 THR A CA 1
ATOM 977 C C . THR A 1 130 ? 9.105 10.329 -19.623 1.00 91.94 130 THR A C 1
ATOM 979 O O . THR A 1 130 ? 9.071 10.781 -18.487 1.00 91.94 130 THR A O 1
ATOM 982 N N . CYS A 1 131 ? 8.935 11.103 -20.698 1.00 86.75 131 CYS A N 1
ATOM 983 C CA . CYS A 1 131 ? 8.894 12.565 -20.627 1.00 86.75 131 CYS A CA 1
ATOM 984 C C . CYS A 1 131 ? 7.530 13.168 -20.304 1.00 86.75 131 CYS A C 1
ATOM 986 O O . CYS A 1 131 ? 7.464 14.271 -19.767 1.00 86.75 131 CYS A O 1
ATOM 988 N N . ALA A 1 132 ? 6.447 12.463 -20.625 1.00 81.56 132 ALA A N 1
ATOM 989 C CA . ALA A 1 132 ? 5.103 13.033 -20.589 1.00 81.56 132 ALA A CA 1
ATOM 990 C C . ALA A 1 132 ? 4.461 13.114 -19.185 1.00 81.56 132 ALA A C 1
ATOM 992 O O . ALA A 1 132 ? 3.386 13.696 -19.064 1.00 81.56 132 ALA A O 1
ATOM 993 N N . SER A 1 133 ? 5.076 12.543 -18.141 1.00 83.25 133 SER A N 1
ATOM 994 C CA . SER A 1 133 ? 4.554 12.577 -16.765 1.00 83.25 133 SER A CA 1
ATOM 995 C C . SER A 1 133 ? 5.669 12.506 -15.720 1.00 83.25 133 SER A C 1
ATOM 997 O O . SER A 1 133 ? 6.622 11.749 -15.896 1.00 83.25 133 SER A O 1
ATOM 999 N N . GLU A 1 134 ? 5.514 13.231 -14.609 1.00 80.62 134 GLU A N 1
ATOM 1000 C CA . GLU A 1 134 ? 6.395 13.149 -13.430 1.00 80.62 134 GLU A CA 1
ATOM 1001 C C . GLU A 1 134 ? 6.312 11.788 -12.714 1.00 80.62 134 GLU A C 1
ATOM 1003 O O . GLU A 1 134 ? 7.234 11.412 -11.993 1.00 80.62 134 GLU A O 1
ATOM 1008 N N . ASP A 1 135 ? 5.244 11.017 -12.950 1.00 79.25 135 ASP A N 1
ATOM 1009 C CA . ASP A 1 135 ? 5.079 9.665 -12.397 1.00 79.25 135 ASP A CA 1
ATOM 1010 C C . ASP A 1 135 ? 5.879 8.592 -13.159 1.00 79.25 135 ASP A C 1
ATOM 1012 O O . ASP A 1 135 ? 5.977 7.438 -12.725 1.00 79.25 135 ASP A O 1
ATOM 1016 N N . TYR A 1 136 ? 6.424 8.936 -14.326 1.00 88.50 136 TYR A N 1
ATOM 1017 C CA . TYR A 1 136 ? 7.256 8.037 -15.120 1.00 88.50 136 TYR A CA 1
ATOM 1018 C C . TYR A 1 136 ? 8.678 7.992 -14.568 1.00 88.50 136 TYR A C 1
ATOM 1020 O O . TYR A 1 136 ? 9.133 8.906 -13.883 1.00 88.50 136 TYR A O 1
ATOM 1028 N N . PHE A 1 137 ? 9.416 6.922 -14.852 1.00 90.44 137 PHE A N 1
ATOM 1029 C CA . PHE A 1 137 ? 10.771 6.794 -14.323 1.00 90.44 137 PHE A CA 1
ATOM 1030 C C . PHE A 1 137 ? 11.672 5.932 -15.193 1.00 90.44 137 PHE A C 1
ATOM 1032 O O . PHE A 1 137 ? 11.212 5.046 -15.914 1.00 90.44 137 PHE A O 1
ATOM 1039 N N . ILE A 1 138 ? 12.975 6.162 -15.032 1.00 91.88 138 ILE A N 1
ATOM 1040 C CA . ILE A 1 138 ? 14.064 5.303 -15.495 1.00 91.88 138 ILE A CA 1
ATOM 1041 C C . ILE A 1 138 ? 15.023 5.158 -14.321 1.00 91.88 138 ILE A C 1
ATOM 1043 O O . ILE A 1 138 ? 15.421 6.156 -13.726 1.00 91.88 138 ILE A O 1
ATOM 1047 N N . ARG A 1 139 ? 15.346 3.923 -13.948 1.00 91.00 139 ARG A N 1
ATOM 1048 C CA . ARG A 1 139 ? 16.191 3.599 -12.793 1.00 91.00 139 ARG A CA 1
ATOM 1049 C C . ARG A 1 139 ? 17.051 2.384 -13.096 1.00 91.00 139 ARG A C 1
ATOM 1051 O O . ARG A 1 139 ? 16.657 1.545 -13.911 1.00 91.00 139 ARG A O 1
ATOM 1058 N N . HIS A 1 140 ? 18.174 2.247 -12.402 1.00 90.62 140 HIS A N 1
ATOM 1059 C CA . HIS A 1 140 ? 18.855 0.957 -12.360 1.00 90.62 140 HIS A CA 1
ATOM 1060 C C . HIS A 1 140 ? 17.941 -0.085 -11.698 1.00 90.62 140 HIS A C 1
ATOM 1062 O O . HIS A 1 140 ? 17.051 0.238 -10.903 1.00 90.62 140 HIS A O 1
ATOM 1068 N N . ALA A 1 141 ? 18.104 -1.352 -12.072 1.00 85.25 141 ALA A N 1
ATOM 1069 C CA . ALA A 1 141 ? 17.226 -2.420 -11.601 1.00 85.25 141 ALA A CA 1
ATOM 1070 C C . ALA A 1 141 ? 17.307 -2.648 -10.079 1.00 85.25 141 ALA A C 1
ATOM 1072 O O . ALA A 1 141 ? 16.316 -3.061 -9.474 1.00 85.25 141 ALA A O 1
ATOM 1073 N N . ASP A 1 142 ? 18.458 -2.350 -9.471 1.00 80.62 142 ASP A N 1
ATOM 1074 C CA . ASP A 1 142 ? 18.733 -2.464 -8.035 1.00 80.62 142 ASP A CA 1
ATOM 1075 C C . ASP A 1 142 ? 18.201 -1.281 -7.209 1.00 80.62 142 ASP A C 1
ATOM 1077 O O . ASP A 1 142 ? 18.040 -1.393 -5.992 1.00 80.62 142 ASP A O 1
ATOM 1081 N N . GLU A 1 143 ? 17.883 -0.159 -7.851 1.00 79.38 143 GLU A N 1
ATOM 1082 C CA . GLU A 1 143 ? 17.297 1.003 -7.192 1.00 79.38 143 GLU A CA 1
ATOM 1083 C C . GLU A 1 143 ? 15.825 0.756 -6.833 1.00 79.38 143 GLU A C 1
ATOM 1085 O O . GLU A 1 143 ? 15.122 -0.042 -7.453 1.00 79.38 143 GLU A O 1
ATOM 1090 N N . GLY A 1 144 ? 15.303 1.465 -5.830 1.00 73.00 144 GLY A N 1
ATOM 1091 C CA . GLY A 1 144 ? 13.875 1.426 -5.499 1.00 73.00 144 GLY A CA 1
ATOM 1092 C C . GLY A 1 144 ? 12.996 1.956 -6.642 1.00 73.00 144 GLY A C 1
ATOM 1093 O O . GLY A 1 144 ? 13.427 2.772 -7.453 1.00 73.00 144 GLY A O 1
ATOM 1094 N N . THR A 1 145 ? 11.747 1.490 -6.735 1.00 77.62 145 THR A N 1
ATOM 1095 C CA . THR A 1 145 ? 10.764 2.097 -7.653 1.00 77.62 145 THR A CA 1
ATOM 1096 C C . THR A 1 145 ? 10.233 3.394 -7.032 1.00 77.62 145 THR A C 1
ATOM 1098 O O . THR A 1 145 ? 9.793 3.341 -5.879 1.00 77.62 145 THR A O 1
ATOM 1101 N N . PRO A 1 146 ? 10.246 4.537 -7.746 1.00 70.94 146 PRO A N 1
ATOM 1102 C CA . PRO A 1 146 ? 9.672 5.782 -7.243 1.00 70.94 146 PRO A CA 1
ATOM 1103 C C . PRO A 1 146 ? 8.198 5.619 -6.854 1.00 70.94 146 PRO A C 1
ATOM 1105 O O . PRO A 1 146 ? 7.426 4.948 -7.545 1.00 70.94 146 PRO A O 1
ATOM 1108 N N . LEU A 1 147 ? 7.820 6.224 -5.727 1.00 62.69 147 LEU A N 1
ATOM 1109 C CA . LEU A 1 147 ? 6.455 6.188 -5.206 1.00 62.69 147 LEU A CA 1
ATOM 1110 C C . LEU A 1 147 ? 5.641 7.322 -5.842 1.00 62.69 147 LEU A C 1
ATOM 1112 O O . LEU A 1 147 ? 5.968 8.486 -5.617 1.00 62.69 147 LEU A O 1
ATOM 1116 N N . GLY A 1 148 ? 4.586 6.986 -6.584 1.00 61.34 148 GLY A N 1
ATOM 1117 C CA . GLY A 1 148 ? 3.651 7.946 -7.173 1.00 61.34 148 GLY A CA 1
ATOM 1118 C C . GLY A 1 148 ? 2.310 7.289 -7.534 1.00 61.34 148 GLY A C 1
ATOM 1119 O O . GLY A 1 148 ? 2.248 6.061 -7.645 1.00 61.34 148 GLY A O 1
ATOM 1120 N N . PRO A 1 149 ? 1.227 8.064 -7.727 1.00 53.50 149 PRO A N 1
ATOM 1121 C CA . PRO A 1 149 ? -0.121 7.530 -7.948 1.00 53.50 149 PRO A CA 1
ATOM 1122 C C . PRO A 1 149 ? -0.220 6.512 -9.094 1.00 53.50 149 PRO A C 1
ATOM 1124 O O . PRO A 1 149 ? -0.942 5.518 -8.991 1.00 53.50 149 PRO A O 1
ATOM 1127 N N . VAL A 1 150 ? 0.531 6.715 -10.183 1.00 59.88 150 VAL A N 1
ATOM 1128 C CA . VAL A 1 150 ? 0.515 5.793 -11.330 1.00 59.88 150 VAL A CA 1
ATOM 1129 C C . VAL A 1 150 ? 1.347 4.537 -11.053 1.00 59.88 150 VAL A C 1
ATOM 1131 O O . VAL A 1 150 ? 0.921 3.434 -11.395 1.00 59.88 150 VAL A O 1
ATOM 1134 N N . THR A 1 151 ? 2.495 4.647 -10.377 1.00 62.69 151 THR A N 1
ATOM 1135 C CA . THR A 1 151 ? 3.322 3.473 -10.044 1.00 62.69 151 THR A CA 1
ATOM 1136 C C . THR A 1 151 ? 2.663 2.594 -8.971 1.00 62.69 151 THR A C 1
ATOM 1138 O O . THR A 1 151 ? 2.769 1.365 -9.021 1.00 62.69 151 THR A O 1
ATOM 1141 N N . GLU A 1 152 ? 1.890 3.189 -8.061 1.00 61.50 152 GLU A N 1
ATOM 1142 C CA . GLU A 1 152 ? 1.072 2.495 -7.055 1.00 61.50 152 GLU A CA 1
ATOM 1143 C C . GLU A 1 152 ? 0.010 1.567 -7.667 1.00 61.50 152 GLU A C 1
ATOM 1145 O O . GLU A 1 152 ? -0.306 0.519 -7.090 1.00 61.50 152 GLU A O 1
ATOM 1150 N N . ARG A 1 153 ? -0.503 1.911 -8.857 1.00 60.06 153 ARG A N 1
ATOM 1151 C CA . ARG A 1 153 ? -1.514 1.122 -9.577 1.00 60.06 153 ARG A CA 1
ATOM 1152 C C . ARG A 1 153 ? -0.965 -0.195 -10.127 1.00 60.06 153 ARG A C 1
ATOM 1154 O O . ARG A 1 153 ? -1.695 -1.184 -10.174 1.00 60.06 153 ARG A O 1
ATOM 1161 N N . PHE A 1 154 ? 0.304 -0.226 -10.535 1.00 61.38 154 PHE A N 1
ATOM 1162 C CA . PHE A 1 154 ? 0.852 -1.335 -11.328 1.00 61.38 154 PHE A CA 1
ATOM 1163 C C . PHE A 1 154 ? 1.881 -2.179 -10.588 1.00 61.38 154 PHE A C 1
ATOM 1165 O O . PHE A 1 154 ? 1.954 -3.396 -10.783 1.00 61.38 154 PHE A O 1
ATOM 1172 N N . PHE A 1 155 ? 2.655 -1.575 -9.691 1.00 64.00 155 PHE A N 1
ATOM 1173 C CA . PHE A 1 155 ? 3.727 -2.283 -9.012 1.00 64.00 155 PHE A CA 1
ATOM 1174 C C . PHE A 1 155 ? 3.247 -2.763 -7.644 1.00 64.00 155 PHE A C 1
ATOM 1176 O O . PHE A 1 155 ? 3.256 -2.027 -6.659 1.00 64.00 155 PHE A O 1
ATOM 1183 N N . LYS A 1 156 ? 2.896 -4.055 -7.546 1.00 59.41 156 LYS A N 1
ATOM 1184 C CA . LYS A 1 156 ? 2.664 -4.732 -6.248 1.00 59.41 156 LYS A CA 1
ATOM 1185 C C . LYS A 1 156 ? 3.808 -4.479 -5.259 1.00 59.41 156 LYS A C 1
ATOM 1187 O O . LYS A 1 156 ? 3.577 -4.378 -4.058 1.00 59.41 156 LYS A O 1
ATOM 1192 N N . GLU A 1 157 ? 5.021 -4.328 -5.781 1.00 58.31 157 GLU A N 1
ATOM 1193 C CA . GLU A 1 157 ? 6.221 -3.984 -5.027 1.00 58.31 157 GLU A CA 1
ATOM 1194 C C . GLU A 1 157 ? 6.152 -2.600 -4.364 1.00 58.31 157 GLU A C 1
ATOM 1196 O O . GLU A 1 157 ? 6.553 -2.461 -3.216 1.00 58.31 157 GLU A O 1
ATOM 1201 N N . VAL A 1 158 ? 5.562 -1.597 -5.018 1.00 57.84 158 VAL A N 1
ATOM 1202 C CA . VAL A 1 158 ? 5.352 -0.258 -4.440 1.00 57.84 158 VAL A CA 1
ATOM 1203 C C . VAL A 1 158 ? 4.380 -0.330 -3.257 1.00 57.84 158 VAL A C 1
ATOM 1205 O O . VAL A 1 158 ? 4.673 0.188 -2.179 1.00 57.84 158 VAL A O 1
ATOM 1208 N N . ASN A 1 159 ? 3.279 -1.074 -3.404 1.00 54.72 159 ASN A N 1
ATOM 1209 C CA . ASN A 1 159 ? 2.341 -1.330 -2.305 1.00 54.72 159 ASN A CA 1
ATOM 1210 C C . ASN A 1 159 ? 2.999 -2.092 -1.140 1.00 54.72 159 ASN A C 1
ATOM 1212 O O . ASN A 1 159 ? 2.750 -1.788 0.031 1.00 54.72 159 ASN A O 1
ATOM 1216 N N . ARG A 1 160 ? 3.876 -3.059 -1.444 1.00 58.53 160 ARG A N 1
ATOM 1217 C CA . ARG A 1 160 ? 4.666 -3.791 -0.444 1.00 58.53 160 ARG A CA 1
ATOM 1218 C C . ARG A 1 160 ? 5.638 -2.865 0.291 1.00 58.53 160 ARG A C 1
ATOM 1220 O O . ARG A 1 160 ? 5.692 -2.913 1.517 1.00 58.53 160 ARG A O 1
ATOM 1227 N N . LEU A 1 161 ? 6.360 -2.008 -0.429 1.00 60.22 161 LEU A N 1
ATOM 1228 C CA . LEU A 1 161 ? 7.327 -1.066 0.137 1.00 60.22 161 LEU A CA 1
ATOM 1229 C C . LEU A 1 161 ? 6.646 0.005 1.003 1.00 60.22 161 LEU A C 1
ATOM 1231 O O . LEU A 1 161 ? 7.110 0.228 2.120 1.00 60.22 161 LEU A O 1
ATOM 1235 N N . LYS A 1 162 ? 5.510 0.589 0.580 1.00 57.75 162 LYS A N 1
ATOM 1236 C CA . LYS A 1 162 ? 4.710 1.490 1.444 1.00 57.75 162 LYS A CA 1
ATOM 1237 C C . LYS A 1 162 ? 4.256 0.773 2.713 1.00 57.75 162 LYS A C 1
ATOM 1239 O O . LYS A 1 162 ? 4.406 1.315 3.802 1.00 57.75 162 LYS A O 1
ATOM 1244 N N . SER A 1 163 ? 3.790 -0.472 2.595 1.00 54.53 163 SER A N 1
ATOM 1245 C CA . SER A 1 163 ? 3.399 -1.275 3.762 1.00 54.53 163 SER A CA 1
ATOM 1246 C C . SER A 1 163 ? 4.578 -1.532 4.706 1.00 54.53 163 SER A C 1
ATOM 1248 O O . SER A 1 163 ? 4.413 -1.466 5.916 1.00 54.53 163 SER A O 1
ATOM 1250 N N . GLN A 1 164 ? 5.784 -1.775 4.181 1.00 62.62 164 GLN A N 1
ATOM 1251 C CA . GLN A 1 164 ? 6.989 -1.976 4.993 1.00 62.62 164 GLN A CA 1
ATOM 1252 C C . GLN A 1 164 ? 7.485 -0.693 5.660 1.00 62.62 164 GLN A C 1
ATOM 1254 O O . GLN A 1 164 ? 7.903 -0.738 6.814 1.00 62.62 164 GLN A O 1
ATOM 1259 N N . VAL A 1 165 ? 7.453 0.442 4.957 1.00 63.44 165 VAL A N 1
ATOM 1260 C CA . VAL A 1 165 ? 7.799 1.753 5.526 1.00 63.44 165 VAL A CA 1
ATOM 1261 C C . VAL A 1 165 ? 6.797 2.125 6.614 1.00 63.44 165 VAL A C 1
ATOM 1263 O O . VAL A 1 165 ? 7.213 2.439 7.726 1.00 63.44 165 VAL A O 1
ATOM 1266 N N . ALA A 1 166 ? 5.500 1.978 6.345 1.00 57.56 166 ALA A N 1
ATOM 1267 C CA . ALA A 1 166 ? 4.447 2.210 7.324 1.00 57.56 166 ALA A CA 1
ATOM 1268 C C . ALA A 1 166 ? 4.572 1.277 8.530 1.00 57.56 166 ALA A C 1
ATOM 1270 O O . ALA A 1 166 ? 4.462 1.724 9.664 1.00 57.56 166 ALA A O 1
ATOM 1271 N N . GLN A 1 167 ? 4.883 -0.003 8.313 1.00 60.34 167 GLN A N 1
ATOM 1272 C CA . GLN A 1 167 ? 5.123 -0.952 9.396 1.00 60.34 167 GLN A CA 1
ATOM 1273 C C . GLN A 1 167 ? 6.376 -0.593 10.207 1.00 60.34 167 GLN A C 1
ATOM 1275 O O . GLN A 1 167 ? 6.372 -0.737 11.424 1.00 60.34 167 GLN A O 1
ATOM 1280 N N . LYS A 1 168 ? 7.442 -0.085 9.577 1.00 64.62 168 LYS A N 1
ATOM 1281 C CA . LYS A 1 168 ? 8.630 0.408 10.291 1.00 64.62 168 LYS A CA 1
ATOM 1282 C C . LYS A 1 168 ? 8.324 1.659 11.111 1.00 64.62 168 LYS A C 1
ATOM 1284 O O . LYS A 1 168 ? 8.709 1.702 12.273 1.00 64.62 168 LYS A O 1
ATOM 1289 N N . GLN A 1 169 ? 7.615 2.635 10.543 1.00 61.41 169 GLN A N 1
ATOM 1290 C CA . GLN A 1 169 ? 7.157 3.832 11.258 1.00 61.41 169 GLN A CA 1
ATOM 1291 C C . GLN A 1 169 ? 6.245 3.452 12.431 1.00 61.41 169 GLN A C 1
ATOM 1293 O O . GLN A 1 169 ? 6.397 3.963 13.537 1.00 61.41 169 GLN A O 1
ATOM 1298 N N . PHE A 1 170 ? 5.354 2.489 12.208 1.00 59.22 170 PHE A N 1
ATOM 1299 C CA . PHE A 1 170 ? 4.472 1.921 13.213 1.00 59.22 170 PHE A CA 1
ATOM 1300 C C . PHE A 1 170 ? 5.249 1.244 14.356 1.00 59.22 170 PHE A C 1
ATOM 1302 O O . PHE A 1 170 ? 5.046 1.558 15.528 1.00 59.22 170 PHE A O 1
ATOM 1309 N N . GLU A 1 171 ? 6.183 0.346 14.038 1.00 62.19 171 GLU A N 1
ATOM 1310 C CA . GLU A 1 171 ? 7.014 -0.340 15.034 1.00 62.19 171 GLU A CA 1
ATOM 1311 C C . GLU A 1 171 ? 7.953 0.632 15.762 1.00 62.19 171 GLU A C 1
ATOM 1313 O O . GLU A 1 171 ? 8.236 0.457 16.946 1.00 62.19 171 GLU A O 1
ATOM 1318 N N . GLN A 1 172 ? 8.408 1.690 15.091 1.00 62.72 172 GLN A N 1
ATOM 1319 C CA . GLN A 1 172 ? 9.191 2.757 15.706 1.00 62.72 172 GLN A CA 1
ATOM 1320 C C . GLN A 1 172 ? 8.347 3.584 16.687 1.00 62.72 172 GLN A C 1
ATOM 1322 O O . GLN A 1 172 ? 8.808 3.827 17.800 1.00 62.72 172 GLN A O 1
ATOM 1327 N N . ALA A 1 173 ? 7.103 3.931 16.334 1.00 56.41 173 ALA A N 1
ATOM 1328 C CA . ALA A 1 173 ? 6.154 4.589 17.238 1.00 56.41 173 ALA A CA 1
ATOM 1329 C C . ALA A 1 173 ? 5.783 3.696 18.436 1.00 56.41 173 ALA A C 1
ATOM 1331 O O . ALA A 1 173 ? 5.656 4.162 19.566 1.00 56.41 173 ALA A O 1
ATOM 1332 N N . LYS A 1 174 ? 5.652 2.381 18.216 1.00 54.84 174 LYS A N 1
ATOM 1333 C CA . LYS A 1 174 ? 5.450 1.381 19.278 1.00 54.84 174 LYS A CA 1
ATOM 1334 C C . LYS A 1 174 ? 6.635 1.302 20.241 1.00 54.84 174 LYS A C 1
ATOM 1336 O O . LYS A 1 174 ? 6.434 1.201 21.447 1.00 54.84 174 LYS A O 1
ATOM 1341 N N . ARG A 1 175 ? 7.867 1.367 19.728 1.00 58.06 175 ARG A N 1
ATOM 1342 C CA . ARG A 1 175 ? 9.101 1.291 20.533 1.00 58.06 175 ARG A CA 1
ATOM 1343 C C . ARG A 1 175 ? 9.436 2.579 21.282 1.00 58.06 175 ARG A C 1
ATOM 1345 O O . ARG A 1 175 ? 10.127 2.504 22.291 1.00 58.06 175 ARG A O 1
ATOM 1352 N N . SER A 1 176 ? 8.972 3.735 20.813 1.00 57.34 176 SER A N 1
ATOM 1353 C CA . SER A 1 176 ? 9.253 5.030 21.445 1.00 57.34 176 SER A CA 1
ATOM 1354 C C . SER A 1 176 ? 8.325 5.375 22.617 1.00 57.34 176 SER A C 1
ATOM 1356 O O . SER A 1 176 ? 8.513 6.418 23.237 1.00 57.34 176 SER A O 1
ATOM 1358 N N . GLY A 1 177 ? 7.339 4.527 22.941 1.00 58.00 177 GLY A N 1
ATOM 1359 C CA . GLY A 1 177 ? 6.384 4.784 24.028 1.00 58.00 177 GLY A CA 1
ATOM 1360 C C . GLY A 1 177 ? 5.362 5.882 23.710 1.00 58.00 177 GLY A C 1
ATOM 1361 O O . GLY A 1 177 ? 4.750 6.433 24.617 1.00 58.00 177 GLY A O 1
ATOM 1362 N N . GLN A 1 178 ? 5.179 6.210 22.430 1.00 70.12 178 GLN A N 1
ATOM 1363 C CA . GLN A 1 178 ? 4.341 7.315 21.962 1.00 70.12 178 GLN A CA 1
ATOM 1364 C C . GLN A 1 178 ? 2.947 6.851 21.526 1.00 70.12 178 GLN A C 1
ATOM 1366 O O . GLN A 1 178 ? 2.544 7.003 20.372 1.00 70.12 178 GLN A O 1
ATOM 1371 N N . TRP A 1 179 ? 2.222 6.236 22.455 1.00 80.50 179 TRP A N 1
ATOM 1372 C CA . TRP A 1 179 ? 0.844 5.804 22.246 1.00 80.50 179 TRP A CA 1
ATOM 1373 C C . TRP A 1 179 ? -0.057 6.433 23.296 1.00 80.50 179 TRP A C 1
ATOM 1375 O O . TRP A 1 179 ? 0.249 6.392 24.486 1.00 80.50 179 TRP A O 1
ATOM 1385 N N . GLU A 1 180 ? -1.170 6.993 22.846 1.00 83.44 180 GLU A N 1
ATOM 1386 C CA . GLU A 1 180 ? -2.232 7.491 23.710 1.00 83.44 180 GLU A CA 1
ATOM 1387 C C . GLU A 1 180 ? -3.320 6.435 23.860 1.00 83.44 180 GLU A C 1
ATOM 1389 O O . GLU A 1 180 ? -3.496 5.570 23.001 1.00 83.44 180 GLU A O 1
ATOM 1394 N N . ILE A 1 181 ? -4.041 6.490 24.978 1.00 87.44 181 ILE A N 1
ATOM 1395 C CA . ILE A 1 181 ? -5.141 5.575 25.275 1.00 87.44 181 ILE A CA 1
ATOM 1396 C C . ILE A 1 181 ? -6.446 6.327 25.061 1.00 87.44 181 ILE A C 1
ATOM 1398 O O . ILE A 1 181 ? -6.707 7.330 25.723 1.00 87.44 181 ILE A O 1
ATOM 1402 N N . TYR A 1 182 ? -7.278 5.809 24.165 1.00 87.00 182 TYR A N 1
ATOM 1403 C CA . TYR A 1 182 ? -8.687 6.156 24.126 1.00 87.00 182 TYR A CA 1
ATOM 1404 C C . TYR A 1 182 ? -9.455 5.213 25.047 1.00 87.00 182 TYR A C 1
ATOM 1406 O O . TYR A 1 182 ? -9.253 3.997 25.007 1.00 87.00 182 TYR A O 1
ATOM 1414 N N . LYS A 1 183 ? -10.365 5.779 25.836 1.00 88.56 183 LYS A N 1
ATOM 1415 C CA . LYS A 1 183 ? -11.255 5.036 26.718 1.00 88.56 183 LYS A CA 1
ATOM 1416 C C . LYS A 1 183 ? -12.688 5.517 26.538 1.00 88.56 183 LYS A C 1
ATOM 1418 O O . LYS A 1 183 ? -12.955 6.712 26.631 1.00 88.56 183 LYS A O 1
ATOM 1423 N N . ASP A 1 184 ? -13.592 4.571 26.324 1.00 85.06 184 ASP A N 1
ATOM 1424 C CA . ASP A 1 184 ? -15.031 4.787 26.383 1.00 85.06 184 ASP A CA 1
ATOM 1425 C C . ASP A 1 184 ? -15.541 4.216 27.709 1.00 85.06 184 ASP A C 1
ATOM 1427 O O . ASP A 1 184 ? -15.676 3.004 27.883 1.00 85.06 184 ASP A O 1
ATOM 1431 N N . GLU A 1 185 ? -15.777 5.098 28.682 1.00 84.88 185 GLU A N 1
ATOM 1432 C CA . GLU A 1 185 ? -16.255 4.689 30.006 1.00 84.88 185 GLU A CA 1
ATOM 1433 C C . GLU A 1 185 ? -17.694 4.160 29.980 1.00 84.88 185 GLU A C 1
ATOM 1435 O O . GLU A 1 185 ? -18.071 3.384 30.857 1.00 84.88 185 GLU A O 1
ATOM 1440 N N . GLN A 1 186 ? -18.502 4.568 28.997 1.00 83.25 186 GLN A N 1
ATOM 1441 C CA . GLN A 1 186 ? -19.903 4.168 28.907 1.00 83.25 186 GLN A CA 1
ATOM 1442 C C . GLN A 1 186 ? -20.040 2.740 28.378 1.00 83.25 186 GLN A C 1
ATOM 1444 O O . GLN A 1 186 ? -20.876 1.987 28.872 1.00 83.25 186 GLN A O 1
ATOM 1449 N N . LEU A 1 187 ? -19.235 2.390 27.377 1.00 83.81 187 LEU A N 1
ATOM 1450 C CA . LEU A 1 187 ? -19.219 1.069 26.743 1.00 83.81 187 LEU A CA 1
ATOM 1451 C C . LEU A 1 187 ? -18.108 0.157 27.287 1.00 83.81 187 LEU A C 1
ATOM 1453 O O . LEU A 1 187 ? -17.924 -0.956 26.801 1.00 83.81 187 LEU A O 1
ATOM 1457 N N . GLY A 1 188 ? -17.336 0.634 28.267 1.00 87.25 188 GLY A N 1
ATOM 1458 C CA . GLY A 1 188 ? -16.356 -0.167 28.993 1.00 87.25 188 GLY A CA 1
ATOM 1459 C C . GLY A 1 188 ? -15.251 -0.742 28.110 1.00 87.25 188 GLY A C 1
ATOM 1460 O O . GLY A 1 188 ? -14.868 -1.895 28.296 1.00 87.25 188 GLY A O 1
ATOM 1461 N N . TYR A 1 189 ? -14.729 0.014 27.144 1.00 88.56 189 TYR A N 1
ATOM 1462 C CA . TYR A 1 189 ? -13.593 -0.437 26.336 1.00 88.56 189 TYR A CA 1
ATOM 1463 C C . TYR A 1 189 ? -12.501 0.623 26.229 1.00 88.56 189 TYR A C 1
ATOM 1465 O O . TYR A 1 189 ? -12.742 1.826 26.326 1.00 88.56 189 TYR A O 1
ATOM 1473 N N . GLU A 1 190 ? -11.278 0.160 26.005 1.00 91.00 190 GLU A N 1
ATOM 1474 C CA . GLU A 1 190 ? -10.128 1.009 25.719 1.00 91.00 190 GLU A CA 1
ATOM 1475 C C . GLU A 1 190 ? -9.305 0.431 24.571 1.00 91.00 190 GLU A C 1
ATOM 1477 O O . GLU A 1 190 ? -9.283 -0.778 24.334 1.00 91.00 190 GLU A O 1
ATOM 1482 N N . PHE A 1 191 ? -8.608 1.299 23.852 1.00 89.44 191 PHE A N 1
ATOM 1483 C CA . PHE A 1 191 ? -7.564 0.909 22.913 1.00 89.44 191 PHE A CA 1
ATOM 1484 C C . PHE A 1 191 ? -6.508 2.003 22.856 1.00 89.44 191 PHE A C 1
ATOM 1486 O O . PHE A 1 191 ? -6.761 3.161 23.192 1.00 89.44 191 PHE A O 1
ATOM 1493 N N . SER A 1 192 ? -5.312 1.645 22.416 1.00 87.25 192 SER A N 1
ATOM 1494 C CA . SER A 1 192 ? -4.238 2.603 22.215 1.00 87.25 192 SER A CA 1
ATOM 1495 C C . SER A 1 192 ? -4.129 2.992 20.742 1.00 87.25 192 SER A C 1
ATOM 1497 O O . SER A 1 192 ? -4.334 2.168 19.849 1.00 87.25 192 SER A O 1
ATOM 1499 N N . TYR A 1 193 ? -3.764 4.244 20.485 1.00 81.81 193 TYR A N 1
ATOM 1500 C CA . TYR A 1 193 ? -3.458 4.763 19.154 1.00 81.81 193 TYR A CA 1
ATOM 1501 C C . TYR A 1 193 ? -2.132 5.544 19.173 1.00 81.81 193 TYR A C 1
ATOM 1503 O O . TYR A 1 193 ? -1.748 6.070 20.220 1.00 81.81 193 TYR A O 1
ATOM 1511 N N . PRO A 1 194 ? -1.392 5.619 18.054 1.00 77.62 194 PRO A N 1
ATOM 1512 C CA . PRO A 1 194 ? -0.143 6.381 18.005 1.00 77.62 194 PRO A CA 1
ATOM 1513 C C . PRO A 1 194 ? -0.379 7.884 18.226 1.00 77.62 194 PRO A C 1
ATOM 1515 O O . PRO A 1 194 ? -1.310 8.440 17.655 1.00 77.62 194 PRO A O 1
ATOM 1518 N N . THR A 1 195 ? 0.503 8.577 18.953 1.00 76.31 195 THR A N 1
ATOM 1519 C CA . THR A 1 195 ? 0.414 10.047 19.160 1.00 76.31 195 THR A CA 1
ATOM 1520 C C . THR A 1 195 ? 0.573 10.859 17.871 1.00 76.31 195 THR A C 1
ATOM 1522 O O . THR A 1 195 ? 0.259 12.044 17.827 1.00 76.31 195 THR A O 1
ATOM 1525 N N . THR A 1 196 ? 1.095 10.241 16.808 1.00 71.94 196 THR A N 1
ATOM 1526 C CA . THR A 1 196 ? 1.175 10.847 15.473 1.00 71.94 196 THR A CA 1
ATOM 1527 C C . THR A 1 196 ? -0.192 10.954 14.797 1.00 71.94 196 THR A C 1
ATOM 1529 O O . THR A 1 196 ? -0.313 11.607 13.762 1.00 71.94 196 THR A O 1
ATOM 1532 N N . TRP A 1 197 ? -1.216 10.300 15.345 1.00 77.44 197 TRP A N 1
ATOM 1533 C CA . TRP A 1 197 ? -2.593 10.403 14.885 1.00 77.44 197 TRP A CA 1
ATOM 1534 C C . TRP A 1 197 ? -3.267 11.574 15.589 1.00 77.44 197 TRP A C 1
ATOM 1536 O O . TRP A 1 197 ? -2.962 11.891 16.737 1.00 77.44 197 TRP A O 1
ATOM 1546 N N . GLN A 1 198 ? -4.209 12.220 14.910 1.00 76.44 198 GLN A N 1
ATOM 1547 C CA . GLN A 1 198 ? -5.028 13.228 15.571 1.00 76.44 198 GLN A CA 1
ATOM 1548 C C . GLN A 1 198 ? -5.902 12.562 16.631 1.00 76.44 198 GLN A C 1
ATOM 1550 O O . GLN A 1 198 ? -6.424 11.472 16.402 1.00 76.44 198 GLN A O 1
ATOM 1555 N N . ALA A 1 199 ? -6.097 13.238 17.763 1.00 74.12 199 ALA A N 1
ATOM 1556 C CA . ALA A 1 199 ? -6.994 12.760 18.806 1.00 74.12 199 ALA A CA 1
ATOM 1557 C C . ALA A 1 199 ? -8.403 12.483 18.238 1.00 74.12 199 ALA A C 1
ATOM 1559 O O . ALA A 1 199 ? -8.848 13.222 17.349 1.00 74.12 199 ALA A O 1
ATOM 1560 N N . PRO A 1 200 ? -9.127 11.468 18.750 1.00 78.44 200 PRO A N 1
ATOM 1561 C CA . PRO A 1 200 ? -10.478 11.147 18.301 1.00 78.44 200 PRO A CA 1
ATOM 1562 C C . PRO A 1 200 ? -11.398 12.374 18.324 1.00 78.44 200 PRO A C 1
ATOM 1564 O O . PRO A 1 200 ? -11.611 12.988 19.368 1.00 78.44 200 PRO A O 1
ATOM 1567 N N . GLN A 1 201 ? -11.953 12.729 17.166 1.00 74.12 201 GLN A N 1
ATOM 1568 C CA . GLN A 1 201 ? -12.871 13.860 17.026 1.00 74.12 201 GLN A CA 1
ATOM 1569 C C . GLN A 1 201 ? -14.322 13.380 17.080 1.00 74.12 201 GLN A C 1
ATOM 1571 O O . GLN A 1 201 ? -14.661 12.350 16.493 1.00 74.12 201 GLN A O 1
ATOM 1576 N N . THR A 1 202 ? -15.187 14.144 17.754 1.00 69.00 202 THR A N 1
ATOM 1577 C CA . THR A 1 202 ? -16.641 13.919 17.764 1.00 69.00 202 THR A CA 1
ATOM 1578 C C . THR A 1 202 ? -17.327 14.868 16.792 1.00 69.00 202 THR A C 1
ATOM 1580 O O . THR A 1 202 ? -16.970 16.039 16.688 1.00 69.00 202 THR A O 1
ATOM 1583 N N . SER A 1 203 ? -18.327 14.372 16.069 1.00 58.97 203 SER A N 1
ATOM 1584 C CA . SER A 1 203 ? -19.232 15.201 15.273 1.00 58.97 203 SER A CA 1
ATOM 1585 C C . SER A 1 203 ? -20.670 14.944 15.724 1.00 58.97 203 SER A C 1
ATOM 1587 O O . SER A 1 203 ? -21.022 13.786 15.966 1.00 58.97 203 SER A O 1
ATOM 1589 N N . PRO A 1 204 ? -21.523 15.978 15.847 1.00 50.28 204 PRO A N 1
ATOM 1590 C CA . PRO A 1 204 ? -22.926 15.788 16.195 1.00 50.28 204 PRO A CA 1
ATOM 1591 C C . PRO A 1 204 ? -23.601 14.826 15.206 1.00 50.28 204 PRO A C 1
ATOM 1593 O O . PRO A 1 204 ? -23.662 15.103 14.011 1.00 50.28 204 PRO A O 1
ATOM 1596 N N . GLY A 1 205 ? -24.083 13.683 15.700 1.00 55.34 205 GLY A N 1
ATOM 1597 C CA . GLY A 1 205 ? -24.777 12.675 14.889 1.00 55.34 205 GLY A CA 1
ATOM 1598 C C . GLY A 1 205 ? -23.886 11.717 14.087 1.00 55.34 205 GLY A C 1
ATOM 1599 O O . GLY A 1 205 ? -24.424 10.956 13.285 1.00 55.34 205 GLY A O 1
ATOM 1600 N N . ALA A 1 206 ? -22.562 11.715 14.287 1.00 55.25 206 ALA A N 1
ATOM 1601 C CA . ALA A 1 206 ? -21.633 10.856 13.548 1.00 55.25 206 ALA A CA 1
ATOM 1602 C C . ALA A 1 206 ? -20.602 10.153 14.463 1.00 55.25 206 ALA A C 1
ATOM 1604 O O . ALA A 1 206 ? -20.265 10.680 15.524 1.00 55.25 206 ALA A O 1
ATOM 1605 N N . PRO A 1 207 ? -20.102 8.963 14.063 1.00 66.44 207 PRO A N 1
ATOM 1606 C CA . PRO A 1 207 ? -19.111 8.185 14.817 1.00 66.44 207 PRO A CA 1
ATOM 1607 C C . PRO A 1 207 ? -17.817 8.967 15.091 1.00 66.44 207 PRO A C 1
ATOM 1609 O O . PRO A 1 207 ? -17.427 9.808 14.278 1.00 66.44 207 PRO A O 1
ATOM 1612 N N . TRP A 1 208 ? -17.119 8.648 16.192 1.00 73.50 208 TRP A N 1
ATOM 1613 C CA . TRP A 1 208 ? -15.786 9.197 16.468 1.00 73.50 208 TRP A CA 1
ATOM 1614 C C . TRP A 1 208 ? -14.843 8.866 15.311 1.00 73.50 208 TRP A C 1
ATOM 1616 O O . TRP A 1 208 ? -14.781 7.717 14.870 1.00 73.50 208 TRP A O 1
ATOM 1626 N N . SER A 1 209 ? -14.097 9.849 14.817 1.00 75.62 209 SER A N 1
ATOM 1627 C CA . SER A 1 209 ? -13.112 9.639 13.755 1.00 75.62 209 SER A CA 1
ATOM 1628 C C . SER A 1 209 ? -11.713 9.954 14.251 1.00 75.62 209 SER A C 1
ATOM 1630 O O . SER A 1 209 ? -11.474 11.028 14.803 1.00 75.62 209 SER A O 1
ATOM 1632 N N . VAL A 1 210 ? -10.794 9.030 14.005 1.00 74.75 210 VAL A N 1
ATOM 1633 C CA . VAL A 1 210 ? -9.362 9.208 14.202 1.00 74.75 210 VAL A CA 1
ATOM 1634 C C . VAL A 1 210 ? -8.722 9.289 12.827 1.00 74.75 210 VAL A C 1
ATOM 1636 O O . VAL A 1 210 ? -8.939 8.423 11.977 1.00 74.75 210 VAL A O 1
ATOM 1639 N N . THR A 1 211 ? -7.956 10.350 12.611 1.00 73.56 211 THR A N 1
ATOM 1640 C CA . THR A 1 211 ? -7.360 10.647 11.315 1.00 73.56 211 THR A CA 1
ATOM 1641 C C . THR A 1 211 ? -5.850 10.593 11.438 1.00 73.56 211 THR A C 1
ATOM 1643 O O . THR A 1 211 ? -5.264 11.249 12.303 1.00 73.56 211 THR A O 1
ATOM 1646 N N . TYR A 1 212 ? -5.217 9.830 10.555 1.00 70.25 212 TYR A N 1
ATOM 1647 C CA . TYR A 1 212 ? -3.770 9.818 10.423 1.00 70.25 212 TYR A CA 1
ATOM 1648 C C . TYR A 1 212 ? -3.345 10.503 9.132 1.00 70.25 212 TYR A C 1
ATOM 1650 O O . TYR A 1 212 ? -3.868 10.210 8.055 1.00 70.25 212 TYR A O 1
ATOM 1658 N N . HIS A 1 213 ? -2.367 11.394 9.268 1.00 64.50 213 HIS A N 1
ATOM 1659 C CA . HIS A 1 213 ? -1.752 12.122 8.174 1.00 64.50 213 HIS A CA 1
ATOM 1660 C C . HIS A 1 213 ? -0.232 11.990 8.285 1.00 64.50 213 HIS A C 1
ATOM 1662 O O . HIS A 1 213 ? 0.357 12.370 9.299 1.00 64.50 213 HIS A O 1
ATOM 1668 N N . ASP A 1 214 ? 0.411 11.478 7.239 1.00 58.44 214 ASP A N 1
ATOM 1669 C CA . ASP A 1 214 ? 1.861 11.588 7.096 1.00 58.44 214 ASP A CA 1
ATOM 1670 C C . ASP A 1 214 ? 2.179 13.015 6.629 1.00 58.44 214 ASP A C 1
ATOM 1672 O O . ASP A 1 214 ? 1.779 13.421 5.542 1.00 58.44 214 ASP A O 1
ATOM 1676 N N . SER A 1 215 ? 2.876 13.800 7.454 1.00 54.19 215 SER A N 1
ATOM 1677 C CA . SER A 1 215 ? 3.199 15.205 7.161 1.00 54.19 215 SER A CA 1
ATOM 1678 C C . SER A 1 215 ? 4.076 15.404 5.920 1.00 54.19 215 SER A C 1
ATOM 1680 O O . SER A 1 215 ? 4.179 16.528 5.434 1.00 54.19 215 SER A O 1
ATOM 1682 N N . SER A 1 216 ? 4.684 14.338 5.389 1.00 52.06 216 SER A N 1
ATOM 1683 C CA . SER A 1 216 ? 5.410 14.355 4.115 1.00 52.06 216 SER A CA 1
ATOM 1684 C C . SER A 1 216 ? 4.513 14.153 2.883 1.00 52.06 216 SER A C 1
ATOM 1686 O O . SER A 1 216 ? 5.012 14.164 1.755 1.00 52.06 216 SER A O 1
ATOM 1688 N N . LYS A 1 217 ? 3.204 13.946 3.078 1.00 51.09 217 LYS A N 1
ATOM 1689 C CA . LYS A 1 217 ? 2.234 13.586 2.038 1.00 51.09 217 LYS A CA 1
ATOM 1690 C C . LYS A 1 217 ? 1.075 14.580 1.941 1.00 51.09 217 LYS A C 1
ATOM 1692 O O . LYS A 1 217 ? 0.865 15.417 2.813 1.00 51.09 217 LYS A O 1
ATOM 1697 N N . THR A 1 218 ? 0.356 14.519 0.820 1.00 56.34 218 THR A N 1
ATOM 1698 C CA . THR A 1 218 ? -0.829 15.337 0.528 1.00 56.34 218 THR A CA 1
ATOM 1699 C C . THR A 1 218 ? -2.087 14.754 1.182 1.00 56.34 218 THR A C 1
ATOM 1701 O O . THR A 1 218 ? -2.130 13.577 1.532 1.00 56.34 218 THR A O 1
ATOM 1704 N N . ASN A 1 219 ? -3.169 15.542 1.246 1.00 58.41 219 ASN A N 1
ATOM 1705 C CA . ASN A 1 219 ? -4.476 15.134 1.796 1.00 58.41 219 ASN A CA 1
ATOM 1706 C C . ASN A 1 219 ? -5.076 13.842 1.189 1.00 58.41 219 ASN A C 1
ATOM 1708 O O . ASN A 1 219 ? -6.011 13.284 1.753 1.00 58.41 219 ASN A O 1
ATOM 1712 N N . SER A 1 220 ? -4.583 13.370 0.043 1.00 56.75 220 SER A N 1
ATOM 1713 C CA . SER A 1 220 ? -5.007 12.122 -0.606 1.00 56.75 220 SER A CA 1
ATOM 1714 C C . SER A 1 220 ? -4.517 10.845 0.093 1.00 56.75 220 SER A C 1
ATOM 1716 O O . SER A 1 220 ? -5.094 9.789 -0.140 1.00 56.75 220 SER A O 1
ATOM 1718 N N . ASP A 1 221 ? -3.490 10.926 0.947 1.00 62.22 221 ASP A N 1
ATOM 1719 C CA . ASP A 1 221 ? -2.963 9.798 1.741 1.00 62.22 221 ASP A CA 1
ATOM 1720 C C . ASP A 1 221 ? -3.594 9.727 3.153 1.00 62.22 221 ASP A C 1
ATOM 1722 O O . ASP A 1 221 ? -3.054 9.099 4.067 1.00 62.22 221 ASP A O 1
ATOM 1726 N N . LEU A 1 222 ? -4.736 10.395 3.355 1.00 71.19 222 LEU A N 1
ATOM 1727 C CA . LEU A 1 222 ? -5.446 10.424 4.630 1.00 71.19 222 LEU A CA 1
ATOM 1728 C C . LEU A 1 222 ? -6.038 9.049 4.962 1.00 71.19 222 LEU A C 1
ATOM 1730 O O . LEU A 1 222 ? -6.865 8.528 4.212 1.00 71.19 222 LEU A O 1
ATOM 1734 N N . TYR A 1 223 ? -5.681 8.504 6.125 1.00 76.38 223 TYR A N 1
ATOM 1735 C CA . TYR A 1 223 ? -6.346 7.323 6.67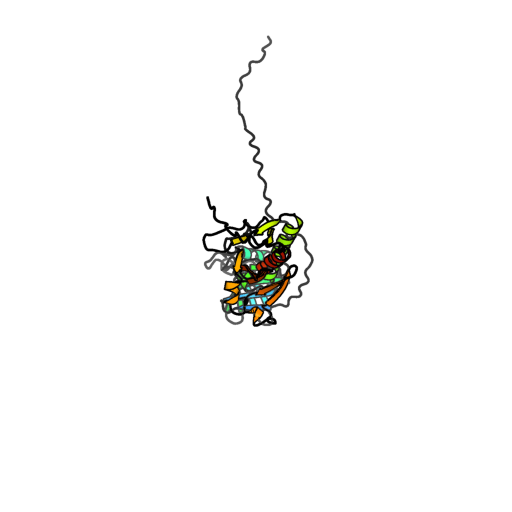2 1.00 76.38 223 TYR A CA 1
ATOM 1736 C C . TYR A 1 223 ? -7.365 7.750 7.713 1.00 76.38 223 TYR A C 1
ATOM 1738 O O . TYR A 1 223 ? -7.037 8.468 8.660 1.00 76.38 223 TYR A O 1
ATOM 1746 N N . ILE A 1 224 ? -8.593 7.273 7.551 1.00 81.75 224 ILE A N 1
ATOM 1747 C CA . ILE A 1 224 ? -9.687 7.556 8.471 1.00 81.75 224 ILE A CA 1
ATOM 1748 C C . ILE A 1 224 ? -10.080 6.250 9.149 1.00 81.75 224 ILE A C 1
ATOM 1750 O O . ILE A 1 224 ? -10.536 5.316 8.493 1.00 81.75 224 ILE A O 1
ATOM 1754 N N . LEU A 1 225 ? -9.923 6.201 10.472 1.00 86.25 225 LEU A N 1
ATOM 1755 C CA . LEU A 1 225 ? -10.449 5.145 11.328 1.00 86.25 225 LEU A CA 1
ATOM 1756 C C . LEU A 1 225 ? -11.671 5.683 12.078 1.00 86.25 225 LEU A C 1
ATOM 1758 O O . LEU A 1 225 ? -11.555 6.566 12.922 1.00 86.25 225 LEU A O 1
ATOM 1762 N N . ARG A 1 226 ? -12.855 5.159 11.773 1.00 87.12 226 ARG A N 1
ATOM 1763 C CA . ARG A 1 226 ? -14.117 5.529 12.425 1.00 87.12 226 ARG A CA 1
ATOM 1764 C C . ARG A 1 226 ? -14.510 4.477 13.450 1.00 87.12 226 ARG A C 1
ATOM 1766 O O . ARG A 1 226 ? -14.500 3.290 13.135 1.00 87.12 226 ARG A O 1
ATOM 1773 N N . LEU A 1 227 ? -14.903 4.920 14.637 1.00 86.94 227 LEU A N 1
ATOM 1774 C CA . LEU A 1 227 ? -15.419 4.089 15.720 1.00 86.94 227 LEU A CA 1
ATOM 1775 C C . LEU A 1 227 ? -16.930 4.248 15.807 1.00 86.94 227 LEU A C 1
ATOM 1777 O O . LEU A 1 227 ? -17.439 5.358 15.942 1.00 86.94 227 LEU A O 1
ATOM 1781 N N . GLY A 1 228 ? -17.643 3.135 15.756 1.00 85.44 228 GLY A N 1
ATOM 1782 C CA . GLY A 1 228 ? -19.091 3.090 15.898 1.00 85.44 228 GLY A CA 1
ATOM 1783 C C . GLY A 1 228 ? -19.516 2.135 17.001 1.00 85.44 228 GLY A C 1
ATOM 1784 O O . GLY A 1 228 ? -18.742 1.291 17.452 1.00 85.44 228 GLY A O 1
ATOM 1785 N N . HIS A 1 229 ? -20.774 2.263 17.401 1.00 87.19 229 HIS A N 1
ATOM 1786 C CA . HIS A 1 229 ? -21.429 1.359 18.331 1.00 87.19 229 HIS A CA 1
ATOM 1787 C C . HIS A 1 229 ? -22.769 0.925 17.741 1.00 87.19 229 HIS A C 1
ATOM 1789 O O . HIS A 1 229 ? -23.569 1.755 17.304 1.00 87.19 229 HIS A O 1
ATOM 1795 N N . ILE A 1 230 ? -23.000 -0.384 17.736 1.00 86.56 230 ILE A N 1
ATOM 1796 C CA . ILE A 1 230 ? -24.275 -0.998 17.383 1.00 86.56 230 ILE A CA 1
ATOM 1797 C C . ILE A 1 230 ? -24.836 -1.591 18.670 1.00 86.56 230 ILE A C 1
ATOM 1799 O O . ILE A 1 230 ? -24.291 -2.559 19.190 1.00 86.56 230 ILE A O 1
ATOM 1803 N N . SER A 1 231 ? -25.932 -1.030 19.175 1.00 86.19 231 SER A N 1
ATOM 1804 C CA . SER A 1 231 ? -26.610 -1.563 20.363 1.00 86.19 231 SER A CA 1
ATOM 1805 C C . SER A 1 231 ? -27.150 -2.977 20.127 1.00 86.19 231 SER A C 1
ATOM 1807 O O . SER A 1 231 ? -27.405 -3.370 18.990 1.00 86.19 231 SER A O 1
ATOM 1809 N N . GLN A 1 232 ? -27.426 -3.723 21.198 1.00 87.25 232 GLN A N 1
ATOM 1810 C CA . GLN A 1 232 ? -28.034 -5.057 21.105 1.00 87.25 232 GLN A CA 1
ATOM 1811 C C . GLN A 1 232 ? -29.348 -5.058 20.301 1.00 87.25 232 GLN A C 1
ATOM 1813 O O . GLN A 1 232 ? -29.575 -5.953 19.488 1.00 87.25 232 GLN A O 1
ATOM 1818 N N . THR A 1 233 ? -30.199 -4.041 20.477 1.00 85.44 233 THR A N 1
ATOM 1819 C CA . THR A 1 233 ? -31.464 -3.912 19.734 1.00 85.44 233 THR A CA 1
ATOM 1820 C C . THR A 1 233 ? -31.222 -3.683 18.244 1.00 85.44 233 THR A C 1
ATOM 1822 O O . THR A 1 233 ? -31.868 -4.314 17.410 1.00 85.44 233 THR A O 1
ATOM 1825 N N . GLN A 1 234 ? -30.266 -2.817 17.890 1.00 84.31 234 GLN A N 1
ATOM 1826 C CA . GLN A 1 234 ? -29.880 -2.615 16.491 1.00 84.31 234 GLN A CA 1
ATOM 1827 C C . GLN A 1 234 ? -29.294 -3.900 15.912 1.00 84.31 234 GLN A C 1
ATOM 1829 O O . GLN A 1 234 ? -29.731 -4.341 14.857 1.00 84.31 234 GLN A O 1
ATOM 1834 N N . GLN A 1 235 ? -28.396 -4.560 16.641 1.00 83.31 235 GLN A N 1
ATOM 1835 C CA . GLN A 1 235 ? -27.785 -5.818 16.231 1.00 83.31 235 GLN A CA 1
ATOM 1836 C C . GLN A 1 235 ? -28.826 -6.919 15.983 1.00 83.31 235 GLN A C 1
ATOM 1838 O O . GLN A 1 235 ? -28.683 -7.669 15.029 1.00 83.31 235 GLN A O 1
ATOM 1843 N N . ALA A 1 236 ? -29.888 -6.999 16.790 1.00 81.50 236 ALA A N 1
ATOM 1844 C CA . ALA A 1 236 ? -30.963 -7.979 16.610 1.00 81.50 236 ALA A CA 1
ATOM 1845 C C . ALA A 1 236 ? -31.819 -7.736 15.352 1.00 81.50 236 ALA A C 1
ATOM 1847 O O . ALA A 1 236 ? -32.479 -8.653 14.868 1.00 81.50 236 ALA A O 1
ATOM 1848 N N . THR A 1 237 ? -31.827 -6.505 14.834 1.00 82.94 237 THR A N 1
ATOM 1849 C CA . THR A 1 237 ? -32.535 -6.135 13.593 1.00 82.94 237 THR A CA 1
ATOM 1850 C C . THR A 1 237 ? -31.619 -6.126 12.374 1.00 82.94 237 THR A C 1
ATOM 1852 O O . THR A 1 237 ? -32.084 -6.266 11.243 1.00 82.94 237 THR A O 1
ATOM 1855 N N . MET A 1 238 ? -30.312 -5.995 12.597 1.00 70.75 238 MET A N 1
ATOM 1856 C CA . MET A 1 238 ? -29.299 -6.201 11.581 1.00 70.75 238 MET A CA 1
ATOM 1857 C C . MET A 1 238 ? -29.241 -7.693 11.252 1.00 70.75 238 MET A C 1
ATOM 1859 O O . MET A 1 238 ? -29.092 -8.537 12.130 1.00 70.75 238 MET A O 1
ATOM 1863 N N . GLY A 1 239 ? -29.391 -8.028 9.971 1.00 71.00 239 GLY A N 1
ATOM 1864 C CA . GLY A 1 239 ? -29.160 -9.392 9.505 1.00 71.00 239 GLY A CA 1
ATOM 1865 C C . GLY A 1 239 ? -27.718 -9.849 9.761 1.00 71.00 239 GLY A C 1
ATOM 1866 O O . GLY A 1 239 ? -26.889 -9.126 10.313 1.00 71.00 239 GLY A O 1
ATOM 1867 N N . ILE A 1 240 ? -27.399 -11.062 9.318 1.00 77.56 240 ILE A N 1
ATOM 1868 C CA . ILE A 1 240 ? -26.024 -11.565 9.384 1.00 77.56 240 ILE A CA 1
ATOM 1869 C C . ILE A 1 240 ? -25.100 -10.718 8.497 1.00 77.56 240 ILE A C 1
ATOM 1871 O O . ILE A 1 240 ? -25.436 -10.412 7.352 1.00 77.56 240 ILE A O 1
ATOM 1875 N N . ASP A 1 241 ? -23.934 -10.337 9.022 1.00 81.12 241 ASP A N 1
ATOM 1876 C CA . ASP A 1 241 ? -22.912 -9.669 8.217 1.00 81.12 241 ASP A CA 1
ATOM 1877 C C . ASP A 1 241 ? -22.256 -10.644 7.217 1.00 81.12 241 ASP A C 1
ATOM 1879 O O . ASP A 1 241 ? -22.421 -11.867 7.296 1.00 81.12 241 ASP A O 1
ATOM 1883 N N . PHE A 1 242 ? -21.509 -10.104 6.248 1.00 86.50 242 PHE A N 1
ATOM 1884 C CA . PHE A 1 242 ? -20.892 -10.903 5.186 1.00 86.50 242 PHE A CA 1
ATOM 1885 C C . PHE A 1 242 ? -19.968 -11.999 5.733 1.00 86.50 242 PHE A C 1
ATOM 1887 O O . PHE A 1 242 ? -19.984 -13.122 5.231 1.00 86.50 242 PHE A O 1
ATOM 1894 N N . CYS A 1 243 ? -19.172 -11.706 6.764 1.00 88.94 243 CYS A N 1
ATOM 1895 C CA . CYS A 1 243 ? -18.230 -12.669 7.326 1.00 88.94 243 CYS A CA 1
ATOM 1896 C C . CYS A 1 243 ? -18.892 -13.683 8.263 1.00 88.94 243 CYS A C 1
ATOM 1898 O O . CYS A 1 243 ? -18.387 -14.797 8.399 1.00 88.94 243 CYS A O 1
ATOM 1900 N N . ALA A 1 244 ? -20.044 -13.350 8.841 1.00 85.81 244 ALA A N 1
ATOM 1901 C CA . ALA A 1 244 ? -20.921 -14.302 9.504 1.00 85.81 244 ALA A CA 1
ATOM 1902 C C . ALA A 1 244 ? -21.571 -15.262 8.491 1.00 85.81 244 ALA A C 1
ATOM 1904 O O . ALA A 1 244 ? -21.625 -16.465 8.740 1.00 85.81 244 ALA A O 1
ATOM 1905 N N . ALA A 1 245 ? -22.007 -14.759 7.330 1.00 87.25 245 ALA A N 1
ATOM 1906 C CA . ALA A 1 245 ? -22.583 -15.571 6.254 1.00 87.25 245 ALA A CA 1
ATOM 1907 C C . ALA A 1 245 ? -21.537 -16.428 5.512 1.00 87.25 245 ALA A C 1
ATOM 1909 O O . ALA A 1 245 ? -21.829 -17.541 5.071 1.00 87.25 245 ALA A O 1
ATOM 1910 N N . HIS A 1 246 ? -20.306 -15.923 5.382 1.00 88.38 246 HIS A N 1
ATOM 1911 C CA . HIS A 1 246 ? -19.231 -16.533 4.598 1.00 88.38 246 HIS A CA 1
ATOM 1912 C C . HIS A 1 246 ? -17.919 -16.651 5.398 1.00 88.38 246 HIS A C 1
ATOM 1914 O O . HIS A 1 246 ? -16.897 -16.076 5.013 1.00 88.38 246 HIS A O 1
ATOM 1920 N N . PRO A 1 247 ? -17.891 -17.445 6.485 1.00 85.38 247 PRO A N 1
ATOM 1921 C CA . PRO A 1 247 ? -16.777 -17.468 7.440 1.00 85.38 247 PRO A CA 1
ATOM 1922 C C . PRO A 1 247 ? -15.444 -17.970 6.868 1.00 85.38 247 PRO A C 1
ATOM 1924 O O . PRO A 1 247 ? -14.395 -17.699 7.448 1.00 85.38 247 PRO A O 1
ATOM 1927 N N . ASN A 1 248 ? -15.478 -18.695 5.745 1.00 88.69 248 ASN A N 1
ATOM 1928 C CA . ASN A 1 248 ? -14.294 -19.247 5.077 1.00 88.69 248 ASN A CA 1
ATOM 1929 C C . ASN A 1 248 ? -13.823 -18.397 3.885 1.00 88.69 248 ASN A C 1
ATOM 1931 O O . ASN A 1 248 ? -12.911 -18.800 3.165 1.00 88.69 248 ASN A O 1
ATOM 1935 N N . ASN A 1 249 ? -14.454 -17.248 3.624 1.00 90.00 249 ASN A N 1
ATOM 1936 C CA . ASN A 1 249 ? -14.031 -16.366 2.544 1.00 90.00 249 ASN A CA 1
ATOM 1937 C C . ASN A 1 249 ? -12.675 -15.721 2.881 1.00 90.00 249 ASN A C 1
ATOM 1939 O O . ASN A 1 249 ? -12.457 -15.286 4.008 1.00 90.00 249 ASN A O 1
ATOM 1943 N N . SER A 1 250 ? -11.781 -15.593 1.896 1.00 84.56 250 SER A N 1
ATOM 1944 C CA . SER A 1 250 ? -10.450 -14.984 2.062 1.00 84.56 250 SER A CA 1
ATOM 1945 C C . SER A 1 250 ? -10.476 -13.522 2.532 1.00 84.56 250 SER A C 1
ATOM 1947 O O . SER A 1 250 ? -9.481 -13.022 3.053 1.00 84.56 250 SER A O 1
ATOM 1949 N N . ARG A 1 251 ? -11.606 -12.829 2.350 1.00 87.38 251 ARG A N 1
ATOM 1950 C CA . ARG A 1 251 ? -11.883 -11.483 2.873 1.00 87.38 251 ARG A CA 1
ATOM 1951 C C . ARG A 1 251 ? -12.052 -11.455 4.393 1.00 87.38 251 ARG A C 1
ATOM 1953 O O . ARG A 1 251 ? -11.879 -10.402 4.997 1.00 87.38 251 ARG A O 1
ATOM 1960 N N . CYS A 1 252 ? -12.390 -12.577 5.013 1.00 89.50 252 CYS A N 1
ATOM 1961 C CA . CYS A 1 252 ? -12.772 -12.636 6.414 1.00 89.50 252 CYS A CA 1
ATOM 1962 C C . CYS A 1 252 ? -11.618 -13.126 7.284 1.00 89.50 252 CYS A C 1
ATOM 1964 O O . CYS A 1 252 ? -10.950 -14.113 6.978 1.00 89.50 252 CYS A O 1
ATOM 1966 N N . LYS A 1 253 ? -11.387 -12.442 8.404 1.00 91.31 253 LYS A N 1
ATOM 1967 C CA . LYS A 1 253 ? -10.401 -12.837 9.410 1.00 91.31 253 LYS A CA 1
ATOM 1968 C C . LYS A 1 253 ? -11.011 -12.739 10.797 1.00 91.31 253 LYS A C 1
ATOM 1970 O O . LYS A 1 253 ? -11.601 -11.730 11.155 1.00 91.31 253 LYS A O 1
ATOM 1975 N N . ARG A 1 254 ? -10.811 -13.776 11.607 1.00 91.69 254 ARG A N 1
ATOM 1976 C CA . ARG A 1 254 ? -11.159 -13.754 13.029 1.00 91.69 254 ARG A CA 1
ATOM 1977 C C . ARG A 1 254 ? -9.931 -13.416 13.866 1.00 91.69 254 ARG A C 1
ATOM 1979 O O . ARG A 1 254 ? -8.831 -13.886 13.570 1.00 91.69 254 ARG A O 1
ATOM 1986 N N . LYS A 1 255 ? -10.115 -12.592 14.895 1.00 90.12 255 LYS A N 1
ATOM 1987 C CA . LYS A 1 255 ? -9.062 -12.207 15.842 1.00 90.12 255 LYS A CA 1
ATOM 1988 C C . LYS A 1 255 ? -9.601 -12.318 17.262 1.00 90.12 255 LYS A C 1
ATOM 1990 O O . LYS A 1 255 ? -10.648 -11.761 17.569 1.00 90.12 255 LYS A O 1
ATOM 1995 N N . GLN A 1 256 ? -8.889 -13.032 18.125 1.00 89.62 256 GLN A N 1
ATOM 1996 C CA . GLN A 1 256 ? -9.244 -13.106 19.537 1.00 89.62 256 GLN A CA 1
ATOM 1997 C C . GLN A 1 256 ? -8.815 -11.814 20.244 1.00 89.62 256 GLN A C 1
ATOM 1999 O O . GLN A 1 256 ? -7.664 -11.402 20.105 1.00 89.62 256 GLN A O 1
ATOM 2004 N N . ILE A 1 257 ? -9.729 -11.191 20.989 1.00 86.00 257 ILE A N 1
ATOM 2005 C CA . ILE A 1 257 ? -9.483 -9.994 21.801 1.00 86.00 257 ILE A CA 1
ATOM 2006 C C . ILE A 1 257 ? -10.021 -10.277 23.204 1.00 86.00 257 ILE A C 1
ATOM 2008 O O . ILE A 1 257 ? -11.228 -10.292 23.444 1.00 86.00 257 ILE A O 1
ATOM 2012 N N . GLY A 1 258 ? -9.121 -10.595 24.136 1.00 82.38 258 GLY A N 1
ATOM 2013 C CA . GLY A 1 258 ? -9.511 -11.105 25.449 1.00 82.38 258 GLY A CA 1
ATOM 2014 C C . GLY A 1 258 ? -10.430 -12.329 25.328 1.00 82.38 258 GLY A C 1
ATOM 2015 O O . GLY A 1 258 ? -10.048 -13.360 24.769 1.00 82.38 258 GLY A O 1
ATOM 2016 N N . LYS A 1 259 ? -11.660 -12.215 25.844 1.00 84.81 259 LYS A N 1
ATOM 2017 C CA . LYS A 1 259 ? -12.665 -13.293 25.826 1.00 84.81 259 LYS A CA 1
ATOM 2018 C C . LYS A 1 259 ? -13.583 -13.281 24.601 1.00 84.81 259 LYS A C 1
ATOM 2020 O O . LYS A 1 259 ? -14.341 -14.230 24.430 1.00 84.81 259 LYS A O 1
ATOM 2025 N N . VAL A 1 260 ? -13.525 -12.250 23.760 1.00 89.19 260 VAL A N 1
ATOM 2026 C CA . VAL A 1 260 ? -14.396 -12.124 22.585 1.00 89.19 260 VAL A CA 1
ATOM 2027 C C . VAL A 1 260 ? -13.619 -12.371 21.298 1.00 89.19 260 VAL A C 1
ATOM 2029 O O . VAL A 1 260 ? -12.401 -12.189 21.231 1.00 89.19 260 VAL A O 1
ATOM 2032 N N . THR A 1 261 ? -14.327 -12.795 20.256 1.00 90.94 261 THR A N 1
ATOM 2033 C CA . THR A 1 261 ? -13.755 -12.949 18.919 1.00 90.94 261 THR A CA 1
ATOM 2034 C C . THR A 1 261 ? -14.241 -11.806 18.043 1.00 90.94 261 THR A C 1
ATOM 2036 O O . THR A 1 261 ? -15.425 -11.716 17.729 1.00 90.94 261 THR A O 1
ATOM 2039 N N . ALA A 1 262 ? -13.316 -10.945 17.633 1.00 93.12 262 ALA A N 1
ATOM 2040 C CA . ALA A 1 262 ? -13.572 -9.923 16.636 1.00 93.12 262 ALA A CA 1
ATOM 2041 C C . ALA A 1 262 ? -13.644 -10.544 15.234 1.00 93.12 262 ALA A C 1
ATOM 2043 O O . ALA A 1 262 ? -12.854 -11.435 14.890 1.00 93.12 262 ALA A O 1
ATOM 2044 N N . SER A 1 263 ? -14.565 -10.033 14.421 1.00 93.50 263 SER A N 1
ATOM 2045 C CA . SER A 1 263 ? -14.649 -10.310 12.987 1.00 93.50 263 SER A CA 1
ATOM 2046 C C . SER A 1 263 ? -14.053 -9.133 12.226 1.00 93.50 263 SER A C 1
ATOM 2048 O O . SER A 1 263 ? -14.392 -7.985 12.501 1.00 93.50 263 SER A O 1
ATOM 2050 N N . ILE A 1 264 ? -13.142 -9.416 11.302 1.00 93.31 264 ILE A N 1
ATOM 2051 C CA . ILE A 1 264 ? -12.539 -8.440 10.400 1.00 93.31 264 ILE A CA 1
ATOM 2052 C C . ILE A 1 264 ? -12.956 -8.812 8.984 1.00 93.31 264 ILE A C 1
ATOM 2054 O O . ILE A 1 264 ? -12.627 -9.890 8.485 1.00 93.31 264 ILE A O 1
ATOM 2058 N N . ASP A 1 265 ? -13.638 -7.884 8.343 1.00 91.81 265 ASP A N 1
ATOM 2059 C CA . ASP A 1 265 ? -14.016 -7.907 6.949 1.00 91.81 265 ASP A CA 1
ATOM 2060 C C . ASP A 1 265 ? -13.051 -6.982 6.176 1.00 91.81 265 ASP A C 1
ATOM 2062 O O . ASP A 1 265 ? -13.088 -5.755 6.291 1.00 91.81 265 ASP A O 1
ATOM 2066 N N . TRP A 1 266 ? -12.174 -7.580 5.365 1.00 86.75 266 TRP A N 1
ATOM 2067 C CA . TRP A 1 266 ? -11.169 -6.871 4.568 1.00 86.75 266 TRP A CA 1
ATOM 2068 C C . TRP A 1 266 ? -11.687 -6.264 3.262 1.00 86.75 266 TRP A C 1
ATOM 2070 O O . TRP A 1 266 ? -10.858 -5.918 2.424 1.00 86.75 266 TRP A O 1
ATOM 2080 N N . GLY A 1 267 ? -12.995 -6.159 3.033 1.00 83.00 267 GLY A N 1
ATOM 2081 C CA . GLY A 1 267 ? -13.543 -5.665 1.766 1.00 83.00 267 GLY A CA 1
ATOM 2082 C C . GLY A 1 267 ? -13.308 -6.588 0.557 1.00 83.00 267 GLY A C 1
ATOM 2083 O O . GLY A 1 267 ? -12.561 -7.564 0.595 1.00 83.00 267 GLY A O 1
ATOM 2084 N N . ASP A 1 268 ? -13.921 -6.252 -0.570 1.00 69.50 268 ASP A N 1
ATOM 2085 C CA . ASP A 1 268 ? -13.719 -6.891 -1.882 1.00 69.50 268 ASP A CA 1
ATOM 2086 C C . ASP A 1 268 ? -12.447 -6.401 -2.610 1.00 69.50 268 ASP A C 1
ATOM 2088 O O . ASP A 1 268 ? -12.326 -6.530 -3.825 1.00 69.50 268 ASP A O 1
ATOM 2092 N N . ASN A 1 269 ? -11.488 -5.821 -1.877 1.00 57.66 269 ASN A N 1
ATOM 2093 C CA . ASN A 1 269 ? -10.318 -5.116 -2.412 1.00 57.66 269 ASN A CA 1
ATOM 2094 C C . ASN A 1 269 ? -10.652 -3.981 -3.406 1.00 57.66 269 ASN A C 1
ATOM 2096 O O . ASN A 1 269 ? -9.749 -3.500 -4.085 1.00 57.66 269 ASN A O 1
ATOM 2100 N N . SER A 1 270 ? -11.894 -3.476 -3.451 1.00 60.38 270 SER A N 1
ATOM 2101 C CA . SER A 1 270 ? -12.266 -2.288 -4.246 1.00 60.38 270 SER A CA 1
ATOM 2102 C C . SER A 1 270 ? -11.671 -0.968 -3.724 1.00 60.38 270 SER A C 1
ATOM 2104 O O . SER A 1 270 ? -12.029 0.108 -4.197 1.00 60.38 270 SER A O 1
ATOM 2106 N N . GLY A 1 271 ? -10.795 -1.028 -2.713 1.00 59.25 271 GLY A N 1
ATOM 2107 C CA . GLY A 1 271 ? -10.166 0.131 -2.078 1.00 59.25 271 GLY A CA 1
ATOM 2108 C C . GLY A 1 271 ? -11.071 0.904 -1.118 1.00 59.25 271 GLY A C 1
ATOM 2109 O O . GLY A 1 271 ? -10.595 1.836 -0.481 1.00 59.25 271 GLY A O 1
ATOM 2110 N N . LYS A 1 272 ? -12.343 0.511 -0.967 1.00 74.69 272 LYS A N 1
ATOM 2111 C CA . LYS A 1 272 ? -13.337 1.282 -0.209 1.00 74.69 272 LYS A CA 1
ATOM 2112 C C . LYS A 1 272 ? -13.096 1.244 1.298 1.00 74.69 272 LYS A C 1
ATOM 2114 O O . LYS A 1 272 ? -12.522 2.178 1.843 1.00 74.69 272 LYS A O 1
ATOM 2119 N N . THR A 1 273 ? -13.504 0.174 1.975 1.00 84.06 273 THR A N 1
ATOM 2120 C CA . THR A 1 273 ? -13.502 0.142 3.443 1.00 84.06 273 THR A CA 1
ATOM 2121 C C . THR A 1 273 ? -13.086 -1.226 3.986 1.00 84.06 273 THR A C 1
ATOM 2123 O O . THR A 1 273 ? -13.280 -2.257 3.336 1.00 84.06 273 THR A O 1
ATOM 2126 N N . VAL A 1 274 ? -12.460 -1.227 5.163 1.00 89.56 274 VAL A N 1
ATOM 2127 C CA . VAL A 1 274 ? -12.306 -2.403 6.033 1.00 89.56 274 VAL A CA 1
ATOM 2128 C C . VAL A 1 274 ? -13.261 -2.222 7.200 1.00 89.56 274 VAL A C 1
ATOM 2130 O O . VAL A 1 274 ? -13.313 -1.135 7.774 1.00 89.56 274 VAL A O 1
ATOM 2133 N N . PHE A 1 275 ? -13.982 -3.274 7.569 1.00 90.75 275 PHE A N 1
ATOM 2134 C CA . PHE A 1 275 ? -14.914 -3.248 8.689 1.00 90.75 275 PHE A CA 1
ATOM 2135 C C . PHE A 1 275 ? -14.494 -4.255 9.757 1.00 90.75 275 PHE A C 1
ATOM 2137 O O . PHE A 1 275 ? -14.144 -5.394 9.457 1.00 90.75 275 PHE A O 1
ATOM 2144 N N . VAL A 1 276 ? -14.524 -3.841 11.016 1.00 93.38 276 VAL A N 1
ATOM 2145 C CA . VAL A 1 276 ? -14.278 -4.703 12.172 1.00 93.38 276 VAL A CA 1
ATOM 2146 C C . VAL A 1 276 ? -15.485 -4.623 13.075 1.00 93.38 276 VAL A C 1
ATOM 2148 O O . VAL A 1 276 ? -15.935 -3.526 13.384 1.00 93.38 276 VAL A O 1
ATOM 2151 N N . SER A 1 277 ? -15.951 -5.767 13.554 1.00 92.69 277 SER A N 1
ATOM 2152 C CA . SER A 1 277 ? -16.961 -5.851 14.602 1.00 92.69 277 SER A CA 1
ATOM 2153 C C . SER A 1 277 ? -16.409 -6.621 15.793 1.00 92.69 277 SER A C 1
ATOM 2155 O O . SER A 1 277 ? -15.960 -7.765 15.654 1.00 92.69 277 SER A O 1
ATOM 2157 N N . ILE A 1 278 ? -16.469 -6.005 16.967 1.00 93.56 278 ILE A N 1
ATOM 2158 C CA . ILE A 1 278 ? -16.029 -6.570 18.239 1.00 93.56 278 ILE A CA 1
ATOM 2159 C C . ILE A 1 278 ? -17.263 -6.698 19.137 1.00 93.56 278 ILE A C 1
ATOM 2161 O O . ILE A 1 278 ? -17.838 -5.675 19.511 1.00 93.56 278 ILE A O 1
ATOM 2165 N N . PRO A 1 279 ? -17.696 -7.922 19.477 1.00 91.19 279 PRO A N 1
ATOM 2166 C CA . PRO A 1 279 ? -18.809 -8.118 20.397 1.00 91.19 279 PRO A CA 1
ATOM 2167 C C . PRO A 1 279 ? -18.508 -7.568 21.791 1.00 91.19 279 PRO A C 1
ATOM 2169 O O . PRO A 1 279 ? -17.423 -7.812 22.323 1.00 91.19 279 PRO A O 1
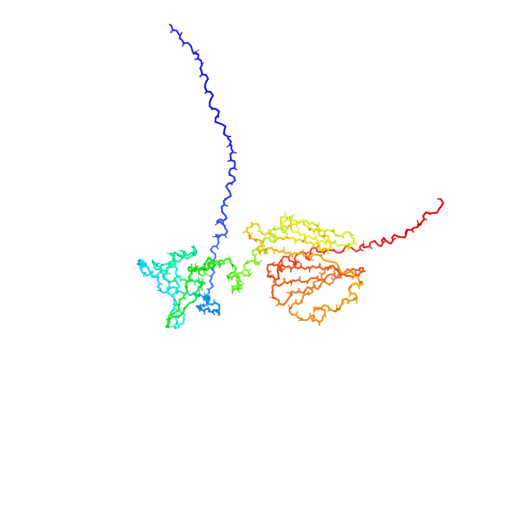ATOM 2172 N N . LEU A 1 280 ? -19.480 -6.877 22.389 1.00 88.75 280 LEU A N 1
ATOM 2173 C CA . LEU A 1 280 ? -19.421 -6.461 23.791 1.00 88.75 280 LEU A CA 1
ATOM 2174 C C . LEU A 1 280 ? -20.058 -7.529 24.705 1.00 88.75 280 LEU A C 1
ATOM 2176 O O . LEU A 1 280 ? -21.045 -8.154 24.310 1.00 88.75 280 LEU A O 1
ATOM 2180 N N . PRO A 1 281 ? -19.542 -7.750 25.933 1.00 82.38 281 PRO A N 1
ATOM 2181 C CA . PRO A 1 281 ? -20.086 -8.734 26.874 1.00 82.38 281 PRO A CA 1
ATOM 2182 C C . PRO A 1 281 ? -21.542 -8.479 27.274 1.00 82.38 281 PRO A C 1
ATOM 2184 O O . PRO A 1 281 ? -22.288 -9.427 27.501 1.00 82.38 281 PRO A O 1
ATOM 2187 N N . GLU A 1 282 ? -21.944 -7.212 27.354 1.00 79.50 282 GLU A N 1
ATOM 2188 C CA . GLU A 1 282 ? -23.311 -6.786 27.680 1.00 79.50 282 GLU A CA 1
ATOM 2189 C C . GLU A 1 282 ? -24.271 -6.783 26.478 1.00 79.50 282 GLU A C 1
ATOM 2191 O O . GLU A 1 282 ? -25.455 -6.492 26.634 1.00 79.50 282 GLU A O 1
ATOM 2196 N N . GLY A 1 283 ? -23.784 -7.169 25.295 1.00 83.31 283 GLY A N 1
ATOM 2197 C CA . GLY A 1 283 ? -24.536 -7.165 24.044 1.00 83.31 283 GLY A CA 1
ATOM 2198 C C . GLY A 1 283 ? -24.245 -5.936 23.182 1.00 83.31 283 GLY A C 1
ATOM 2199 O O . GLY A 1 283 ? -23.808 -4.896 23.665 1.00 83.31 283 GLY A O 1
ATOM 2200 N N . GLY A 1 284 ? -24.486 -6.063 21.876 1.00 87.88 284 GLY A N 1
ATOM 2201 C CA . GLY A 1 284 ? -24.061 -5.066 20.897 1.00 87.88 284 GLY A CA 1
ATOM 2202 C C . GLY A 1 284 ? -22.626 -5.277 20.404 1.00 87.88 284 GLY A C 1
ATOM 2203 O O . GLY A 1 284 ? -21.965 -6.276 20.709 1.00 87.88 284 GLY A O 1
ATOM 2204 N N . LEU A 1 285 ? -22.157 -4.329 19.593 1.00 90.44 285 LEU A N 1
ATOM 2205 C CA . LEU A 1 285 ? -20.866 -4.358 18.912 1.00 90.44 285 LEU A CA 1
ATOM 2206 C C . LEU A 1 285 ? -20.180 -2.994 19.001 1.00 90.44 285 LEU A C 1
ATOM 2208 O O . LEU A 1 28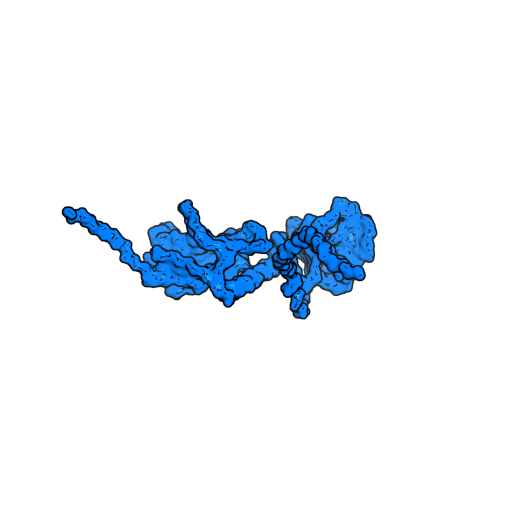5 ? -20.803 -1.965 18.736 1.00 90.44 285 LEU A O 1
ATOM 2212 N N . VAL A 1 286 ? -18.871 -3.003 19.233 1.00 90.94 286 VAL A N 1
ATOM 2213 C CA . VAL A 1 286 ? -17.989 -1.903 18.827 1.00 90.94 286 VAL A CA 1
ATOM 2214 C C . VAL A 1 286 ? -17.551 -2.164 17.394 1.00 90.94 286 VAL A C 1
ATOM 2216 O O . VAL A 1 286 ? -17.142 -3.277 17.055 1.00 90.94 286 VAL A O 1
ATOM 2219 N N . THR A 1 287 ? -17.629 -1.147 16.543 1.00 90.38 287 THR A N 1
ATOM 2220 C CA . THR A 1 287 ? -17.236 -1.257 15.139 1.00 90.38 287 THR A CA 1
ATOM 2221 C C . THR A 1 287 ? -16.078 -0.338 14.810 1.00 90.38 287 THR A C 1
ATOM 2223 O O . THR A 1 287 ? -16.121 0.836 15.164 1.00 90.38 287 THR A O 1
ATOM 2226 N N . PHE A 1 288 ? -15.103 -0.833 14.053 1.00 91.06 288 PHE A N 1
ATOM 2227 C CA . PHE A 1 288 ? -14.097 0.007 13.409 1.00 91.06 288 PHE A CA 1
ATOM 2228 C C . PHE A 1 288 ? -14.333 -0.004 11.902 1.00 91.06 288 PHE A C 1
ATOM 2230 O O . PHE A 1 288 ? -14.471 -1.070 11.310 1.00 91.06 288 PHE A O 1
ATOM 2237 N N . THR A 1 289 ? -14.352 1.167 11.272 1.00 89.31 289 THR A N 1
ATOM 2238 C CA . THR A 1 289 ? -14.327 1.300 9.809 1.00 89.31 289 THR A CA 1
ATOM 2239 C C . THR A 1 289 ? -13.061 2.030 9.407 1.00 89.31 289 THR A C 1
ATOM 2241 O O . THR A 1 289 ? -12.799 3.111 9.922 1.00 89.31 289 THR A O 1
ATOM 2244 N N . LEU A 1 290 ? -12.275 1.447 8.511 1.00 87.19 290 LEU A N 1
ATOM 2245 C CA . LEU A 1 290 ? -11.025 2.031 8.037 1.00 87.19 290 LEU A CA 1
ATOM 2246 C C . LEU A 1 290 ? -11.078 2.291 6.538 1.00 87.19 290 LEU A C 1
ATOM 2248 O O . LEU A 1 290 ? -11.436 1.401 5.764 1.00 87.19 290 LEU A O 1
ATOM 2252 N N . GLU A 1 291 ? -10.651 3.486 6.148 1.00 84.31 291 GLU A N 1
ATOM 2253 C CA . GLU A 1 291 ? -10.627 3.954 4.764 1.00 84.31 291 GLU A CA 1
ATOM 2254 C C . GLU A 1 291 ? -9.296 4.676 4.480 1.00 84.31 291 GLU A C 1
ATOM 2256 O O . GLU A 1 291 ? -8.834 5.425 5.345 1.00 84.31 291 GLU A O 1
ATOM 2261 N N . PRO A 1 292 ? -8.673 4.484 3.301 1.00 78.06 292 PRO A N 1
ATOM 2262 C CA . PRO A 1 292 ? -9.017 3.500 2.271 1.00 78.06 292 PRO A CA 1
ATOM 2263 C C . PRO A 1 292 ? -8.577 2.072 2.643 1.00 78.06 292 PRO A C 1
ATOM 2265 O O . PRO A 1 292 ? -7.676 1.849 3.450 1.00 78.06 292 PRO A O 1
ATOM 2268 N N . ASN A 1 293 ? -9.177 1.071 2.000 1.00 80.06 293 ASN A N 1
ATOM 2269 C CA . ASN A 1 293 ? -8.806 -0.335 2.170 1.00 80.06 293 ASN A CA 1
ATOM 2270 C C . ASN A 1 293 ? -7.590 -0.711 1.306 1.00 80.06 293 ASN A C 1
ATOM 2272 O O . ASN A 1 293 ? -7.725 -1.305 0.234 1.00 80.06 293 ASN A O 1
ATOM 2276 N N . ASN A 1 294 ? -6.394 -0.369 1.781 1.00 72.62 294 ASN A N 1
ATOM 2277 C CA . ASN A 1 294 ? -5.125 -0.720 1.143 1.00 72.62 294 ASN A CA 1
ATOM 2278 C C . ASN A 1 294 ? -4.186 -1.460 2.118 1.00 72.62 294 ASN A C 1
ATOM 2280 O O . ASN A 1 294 ? -4.449 -1.555 3.317 1.00 72.62 294 ASN A O 1
ATOM 2284 N N . ALA A 1 295 ? -3.087 -2.020 1.608 1.00 70.19 295 ALA A N 1
ATOM 2285 C CA . ALA A 1 295 ? -2.167 -2.828 2.414 1.00 70.19 295 ALA A CA 1
ATOM 2286 C C . ALA A 1 295 ? -1.572 -2.054 3.610 1.00 70.19 295 ALA A C 1
ATOM 2288 O O . ALA A 1 295 ? -1.464 -2.612 4.702 1.00 70.19 295 ALA A O 1
ATOM 2289 N N . GLN A 1 296 ? -1.290 -0.761 3.439 1.00 69.12 296 GLN A N 1
ATOM 2290 C CA . GLN A 1 296 ? -0.798 0.119 4.497 1.00 69.12 296 GLN A CA 1
ATOM 2291 C C . GLN A 1 296 ? -1.844 0.310 5.608 1.00 69.12 296 GLN A C 1
ATOM 2293 O O . GLN A 1 296 ? -1.541 0.104 6.783 1.00 69.12 296 GLN A O 1
ATOM 2298 N N . ALA A 1 297 ? -3.099 0.581 5.259 1.00 71.62 297 ALA A N 1
ATOM 2299 C CA . ALA A 1 297 ? -4.199 0.689 6.212 1.00 71.62 297 ALA A CA 1
ATOM 2300 C C . ALA A 1 297 ? -4.349 -0.604 7.041 1.00 71.62 297 ALA A C 1
ATOM 2302 O O . ALA A 1 297 ? -4.455 -0.571 8.269 1.00 71.62 297 ALA A O 1
ATOM 2303 N N . LYS A 1 298 ? -4.247 -1.773 6.390 1.00 75.12 298 LYS A N 1
ATOM 2304 C CA . LYS A 1 298 ? -4.301 -3.079 7.075 1.00 75.12 298 LYS A CA 1
ATOM 2305 C C . LYS A 1 298 ? -3.172 -3.249 8.101 1.00 75.12 298 LYS A C 1
ATOM 2307 O O . LYS A 1 298 ? -3.406 -3.845 9.154 1.00 75.12 298 LYS A O 1
ATOM 2312 N N . THR A 1 299 ? -1.976 -2.713 7.826 1.00 72.44 299 THR A N 1
ATOM 2313 C CA . THR A 1 299 ? -0.853 -2.732 8.784 1.00 72.44 299 THR A CA 1
ATOM 2314 C C . THR A 1 299 ? -1.062 -1.823 9.996 1.00 72.44 299 THR A C 1
ATOM 2316 O O . THR A 1 299 ? -0.525 -2.129 11.055 1.00 72.44 299 THR A O 1
ATOM 2319 N N . LEU A 1 300 ? -1.879 -0.769 9.882 1.00 74.62 300 LEU A N 1
ATOM 2320 C CA . LEU A 1 300 ? -2.211 0.137 10.990 1.00 74.62 300 LEU A CA 1
ATOM 2321 C C . LEU A 1 300 ? -3.287 -0.437 11.921 1.00 74.62 300 LEU A C 1
ATOM 2323 O O . LEU A 1 300 ? -3.223 -0.273 13.137 1.00 74.62 300 LEU A O 1
ATOM 2327 N N . LEU A 1 301 ? -4.276 -1.131 11.357 1.00 84.12 301 LEU A N 1
ATOM 2328 C CA . LEU A 1 301 ? -5.440 -1.609 12.103 1.00 84.12 301 LEU A CA 1
ATOM 2329 C C . LEU A 1 301 ? -5.123 -2.758 13.059 1.00 84.12 301 LEU A C 1
ATOM 2331 O O . LEU A 1 301 ? -5.570 -2.753 14.203 1.00 84.12 301 LEU A O 1
ATOM 2335 N N . LEU A 1 302 ? -4.385 -3.770 12.593 1.00 84.19 302 LEU A N 1
ATOM 2336 C CA . LEU A 1 302 ? -4.156 -4.984 13.384 1.00 84.19 302 LEU A CA 1
ATOM 2337 C C . LEU A 1 302 ? -3.498 -4.705 14.739 1.00 84.19 302 LEU A C 1
ATOM 2339 O O . LEU A 1 302 ? -3.965 -5.284 15.721 1.00 84.19 302 LEU A O 1
ATOM 2343 N N . PRO A 1 303 ? -2.489 -3.824 14.823 1.00 81.88 303 PRO A N 1
ATOM 2344 C CA . PRO A 1 303 ? -1.898 -3.493 16.104 1.00 81.88 303 PRO A CA 1
ATOM 2345 C C . PRO A 1 303 ? -2.791 -2.649 17.017 1.00 81.88 303 PRO A C 1
ATOM 2347 O O . PRO A 1 303 ? -2.746 -2.841 18.225 1.00 81.88 303 PRO A O 1
ATOM 2350 N N . ILE A 1 304 ? -3.632 -1.757 16.478 1.00 86.31 304 ILE A N 1
ATOM 2351 C CA . ILE A 1 304 ? -4.639 -1.051 17.292 1.00 86.31 304 ILE A CA 1
ATOM 2352 C C . ILE A 1 304 ? -5.565 -2.081 17.943 1.00 86.31 304 ILE A C 1
ATOM 2354 O O . ILE A 1 304 ? -5.770 -2.062 19.155 1.00 86.31 304 ILE A O 1
ATOM 2358 N N . LEU A 1 305 ? -6.033 -3.059 17.162 1.00 89.38 305 LEU A N 1
ATOM 2359 C CA . LEU A 1 305 ? -6.848 -4.159 17.677 1.00 89.38 305 LEU A CA 1
ATOM 2360 C C . LEU A 1 305 ? -6.106 -5.040 18.698 1.00 89.38 305 LEU A C 1
ATOM 2362 O O . LEU A 1 305 ? -6.759 -5.641 19.543 1.00 89.38 305 LEU A O 1
ATOM 2366 N N . ASP A 1 306 ? -4.772 -5.139 18.642 1.00 87.00 306 ASP A N 1
ATOM 2367 C CA . ASP A 1 306 ? -3.971 -5.847 19.660 1.00 87.00 306 ASP A CA 1
ATOM 2368 C C . ASP A 1 306 ? -3.943 -5.123 21.011 1.00 87.00 306 ASP A C 1
ATOM 2370 O O . ASP A 1 306 ? -3.728 -5.754 22.044 1.00 87.00 306 ASP A O 1
ATOM 2374 N N . THR A 1 307 ? -4.166 -3.808 21.016 1.00 88.62 307 THR A N 1
ATOM 2375 C CA . THR A 1 307 ? -4.245 -3.006 22.247 1.00 88.62 307 THR A CA 1
ATOM 2376 C C . THR A 1 307 ? -5.660 -2.901 22.803 1.00 88.62 307 THR A C 1
ATOM 2378 O O . THR A 1 307 ? -5.838 -2.383 23.903 1.00 88.62 307 THR A O 1
ATOM 2381 N N . PHE A 1 308 ? -6.659 -3.383 22.058 1.00 90.94 308 PHE A N 1
ATOM 2382 C CA . PHE A 1 308 ? -8.054 -3.289 22.455 1.00 90.94 308 PHE A CA 1
ATOM 2383 C C . PHE A 1 308 ? -8.321 -4.142 23.696 1.00 90.94 308 PHE A C 1
ATOM 2385 O O . PHE A 1 308 ? -7.979 -5.328 23.749 1.00 90.94 308 PHE A O 1
ATOM 2392 N N . LYS A 1 309 ? -8.985 -3.549 24.682 1.00 90.00 309 LYS A N 1
ATOM 2393 C CA . LYS A 1 309 ? -9.430 -4.219 25.900 1.00 90.00 309 LYS A CA 1
ATOM 2394 C C . LYS A 1 309 ? -10.877 -3.864 26.179 1.00 90.00 309 LYS A C 1
ATOM 2396 O O . LYS A 1 309 ? -11.325 -2.758 25.904 1.00 90.00 309 LYS A O 1
ATOM 2401 N N . ILE A 1 310 ? -11.580 -4.828 26.754 1.00 86.94 310 ILE A N 1
ATOM 2402 C CA . ILE A 1 310 ? -12.924 -4.643 27.283 1.00 86.94 310 ILE A CA 1
ATOM 2403 C C . ILE A 1 310 ? -12.805 -4.747 28.796 1.00 86.94 310 ILE A C 1
ATOM 2405 O O . ILE A 1 310 ? -12.415 -5.798 29.317 1.00 86.94 310 ILE A O 1
ATOM 2409 N N . ASP A 1 311 ? -13.121 -3.659 29.484 1.00 73.00 311 ASP A N 1
ATOM 2410 C CA . ASP A 1 311 ? -13.265 -3.641 30.927 1.00 73.00 311 ASP A CA 1
ATOM 2411 C C . ASP A 1 311 ? -14.492 -4.496 31.257 1.00 73.00 311 ASP A C 1
ATOM 2413 O O . ASP A 1 311 ? -15.625 -4.168 30.919 1.00 73.00 311 ASP A O 1
ATOM 2417 N N . GLY A 1 312 ? -14.287 -5.630 31.928 1.00 54.25 312 GLY A N 1
ATOM 2418 C CA . GLY A 1 312 ? -15.368 -6.536 32.346 1.00 54.25 312 GLY A CA 1
ATOM 2419 C C . GLY A 1 312 ? -16.301 -5.961 33.424 1.00 54.25 312 GLY A C 1
ATOM 2420 O O . GLY A 1 312 ? -16.904 -6.728 34.169 1.00 54.25 312 GLY A O 1
ATOM 2421 N N . SER A 1 313 ? -16.381 -4.636 33.553 1.00 41.59 313 SER A N 1
ATOM 2422 C CA . SER A 1 313 ? -17.104 -3.898 34.583 1.00 41.59 313 SER A CA 1
ATOM 2423 C C . SER A 1 313 ? -18.040 -2.855 33.970 1.00 41.59 313 SER A C 1
ATOM 2425 O O . SER A 1 313 ? -18.000 -1.685 34.347 1.00 41.59 313 SER A O 1
ATOM 2427 N N . GLY A 1 314 ? -18.914 -3.274 33.054 1.00 39.91 314 GLY A N 1
ATOM 2428 C CA . GLY A 1 314 ? -20.150 -2.550 32.765 1.00 39.91 314 GLY A CA 1
ATOM 2429 C C . GLY A 1 314 ? -21.007 -2.519 34.031 1.00 39.91 314 GLY A C 1
ATOM 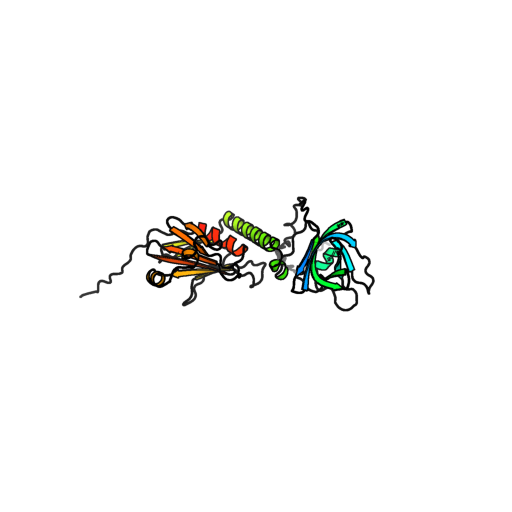2430 O O . GLY A 1 314 ? -21.829 -3.401 34.283 1.00 39.91 314 GLY A O 1
ATOM 2431 N N . SER A 1 315 ? -20.759 -1.550 34.917 1.00 32.88 315 SER A N 1
ATOM 2432 C CA . SER A 1 315 ? -21.593 -1.353 36.094 1.00 32.88 315 SER A CA 1
ATOM 2433 C C . SER A 1 315 ? -22.943 -0.845 35.614 1.00 32.88 315 SER A C 1
ATOM 2435 O O . SER A 1 315 ? -23.096 0.319 35.251 1.00 32.88 315 SER A O 1
ATOM 2437 N N . SER A 1 316 ? -23.923 -1.744 35.632 1.00 40.03 316 SER A N 1
ATOM 2438 C CA . SER A 1 316 ? -25.347 -1.439 35.662 1.00 40.03 316 SER A CA 1
ATOM 2439 C C . SER A 1 316 ? -25.608 -0.261 36.615 1.00 40.03 316 SER A C 1
ATOM 2441 O O . SER A 1 316 ? -25.817 -0.435 37.818 1.00 40.03 316 SER A O 1
ATOM 2443 N N . ARG A 1 317 ? -25.647 0.959 36.080 1.00 33.03 317 ARG A N 1
ATOM 2444 C CA . ARG A 1 317 ? -26.348 2.083 36.699 1.00 33.03 317 ARG A CA 1
ATOM 2445 C C . ARG A 1 317 ? -27.706 2.193 36.032 1.00 33.03 317 ARG A C 1
ATOM 2447 O O . ARG A 1 317 ? -27.983 3.108 35.266 1.00 33.03 317 ARG A O 1
ATOM 2454 N N . HIS A 1 318 ? -28.577 1.245 36.365 1.00 31.88 318 HIS A N 1
ATOM 2455 C CA . HIS A 1 318 ? -30.004 1.521 36.378 1.00 31.88 318 HIS A CA 1
ATOM 2456 C C . HIS A 1 318 ? -30.228 2.657 37.383 1.00 31.88 318 HIS A C 1
ATOM 2458 O O . HIS A 1 318 ? -30.253 2.442 38.595 1.00 31.88 318 HIS A O 1
ATOM 2464 N N . SER A 1 319 ? -30.350 3.890 36.890 1.00 29.94 319 SER A N 1
ATOM 2465 C CA . SER A 1 319 ? -30.882 4.986 37.687 1.00 29.94 319 SER A CA 1
ATOM 2466 C C . SER A 1 319 ? -32.368 4.716 37.915 1.00 29.94 319 SER A C 1
ATOM 2468 O O . SER A 1 319 ? -33.231 5.184 37.174 1.00 29.94 319 SER A O 1
ATOM 2470 N N . THR A 1 320 ? -32.701 3.950 38.950 1.00 31.66 320 THR A N 1
ATOM 2471 C CA . THR A 1 320 ? -34.045 4.016 39.515 1.00 31.66 320 THR A CA 1
ATOM 2472 C C . THR A 1 320 ? -34.152 5.350 40.239 1.00 31.66 320 THR A C 1
ATOM 2474 O O . THR A 1 320 ? -33.765 5.475 41.403 1.00 31.66 320 THR A O 1
ATOM 2477 N N . GLY A 1 321 ? -34.639 6.367 39.529 1.00 29.89 321 GLY A N 1
ATOM 2478 C CA . GLY A 1 321 ? -35.097 7.607 40.132 1.00 29.89 321 GLY A CA 1
ATOM 2479 C C . GLY A 1 321 ? -36.217 7.290 41.118 1.00 29.89 321 GLY A C 1
ATOM 2480 O O . GLY A 1 321 ? -37.369 7.120 40.730 1.00 29.89 321 GLY A O 1
ATOM 2481 N N . LYS A 1 322 ? -35.883 7.187 42.407 1.00 33.12 322 LYS A N 1
ATOM 2482 C CA . LYS A 1 322 ? -36.879 7.282 43.471 1.00 33.12 322 LYS A CA 1
ATOM 2483 C C . LYS A 1 322 ? -37.237 8.751 43.621 1.00 33.12 322 LYS A C 1
ATOM 2485 O O . LYS A 1 322 ? -36.421 9.567 44.043 1.00 33.12 322 LYS A O 1
ATOM 2490 N N . GLY A 1 323 ? -38.467 9.054 43.220 1.00 30.38 323 GLY A N 1
ATOM 2491 C CA . GLY A 1 323 ? -39.091 10.350 43.387 1.00 30.38 323 GLY A CA 1
ATOM 2492 C C . GLY A 1 323 ? -39.058 10.815 44.839 1.00 30.38 323 GLY A C 1
ATOM 2493 O O . GLY A 1 323 ? -39.299 10.054 45.777 1.00 30.38 323 GLY A O 1
ATOM 2494 N N . LYS A 1 324 ? -38.774 12.105 44.983 1.00 31.33 324 LYS A N 1
ATOM 2495 C CA . LYS A 1 324 ? -39.004 12.893 46.187 1.00 31.33 324 LYS A CA 1
ATOM 2496 C C . LYS A 1 324 ? -40.502 12.845 46.516 1.00 31.33 324 LYS A C 1
ATOM 2498 O O . LYS A 1 324 ? -41.324 13.228 45.684 1.00 31.33 324 LYS A O 1
ATOM 2503 N N . LYS A 1 325 ? -40.851 12.387 47.717 1.00 36.78 325 LYS A N 1
ATOM 2504 C CA . LYS A 1 325 ? -42.134 12.681 48.363 1.00 36.78 325 LYS A CA 1
ATOM 2505 C C . LYS A 1 325 ? -41.860 13.338 49.714 1.00 36.78 325 LYS A C 1
ATOM 2507 O O . LYS A 1 325 ? -41.057 12.816 50.484 1.00 36.78 325 LYS A O 1
ATOM 2512 N N . SER A 1 326 ? -42.648 14.389 49.939 1.00 37.62 326 SER A N 1
ATOM 2513 C CA . SER A 1 326 ? -42.748 15.300 51.084 1.00 37.62 326 SER A CA 1
ATOM 2514 C C . SER A 1 326 ? -41.664 16.357 51.231 1.00 37.62 326 SER A C 1
ATOM 2516 O O . SER A 1 326 ? -40.470 16.055 51.029 1.00 37.62 326 SER A O 1
#

Sequence (326 aa):
MRRIFVSLDVFVLIAAVGLAICAVRPAEDLFASRNPVTTTTPASLNVWDDGTAFVNGMVEEHSLPCSANIACYLKLQIDTTEVRVVYDEGEVGRACANSQANHAQLVKKGDWIKAFGAYSKRGGVVTISTCASEDYFIRHADEGTPLGPVTERFFKEVNRLKSQVAQKQFEQAKRSGQWEIYKDEQLGYEFSYPTTWQAPQTSPGAPWSVTYHDSSKTNSDLYILRLGHISQTQQATMGIDFCAAHPNNSRCKRKQIGKVTASIDWGDNSGKTVFVSIPLPEGGLVTFTLEPNNAQAKTLLLPILDTFKIDGSGSSRHSTGKGKKS